Protein 8VD6 (pdb70)

Secondary structure (DSSP, 8-state):
--TTHHHHHHHHTT--HHHHHHHTT--HHHHHTS--SHHHHTTSSS---HHHHHTTS---HHHHTTT--HHHHHHHHHHT--HHHHHHHHS--HHHHHTT--SHHHHHHHTTT--HHHHHHHSSS-SHHHHHT--HHHHHHTSTT---SSSTTTTTSSSTTHHHHSS-STTTT-

Radius of gyration: 21.17 Å; Cα contacts (8 Å, |Δi|>4): 187; chains: 1; bounding box: 36×45×57 Å

Nearest PDB structures (foldseek):
  8vd6-assembly1_A  TM=1.006E+00  e=2.001E-24  synthetic construct

B-factor: mean 62.38, std 15.16, range [33.42, 118.62]

Solvent-accessible surface area: 10613 Å² total; per-residue (Å²): 224,107,86,127,159,92,0,82,101,20,6,95,122,56,66,19,6,106,56,0,2,132,99,60,64,72,57,85,101,71,1,63,132,27,18,19,166,132,3,5,70,25,15,14,90,129,56,78,44,7,99,70,2,18,140,34,1,58,15,55,70,69,80,3,105,114,41,16,26,117,114,7,0,29,28,6,7,98,114,54,55,39,21,98,76,0,3,118,27,4,56,37,56,38,75,78,10,45,132,41,72,27,127,149,1,10,39,26,10,20,92,118,58,53,39,9,118,72,1,11,117,42,12,14,122,26,112,56,76,12,78,116,82,11,13,128,130,4,10,95,61,47,31,153,111,43,128,53,76,78,87,23,0,77,60,1,16,86,35,52,80,19,13,99,127,41,16,36,99,151,57,54,179,142

Structure (mmCIF, N/CA/C/O backbone):
data_8VD6
#
_entry.id   8VD6
#
_cell.length_a   21.627
_cell.length_b   45.055
_cell.length_c   72.111
_cell.angle_alpha   90.000
_cell.angle_beta   91.550
_cell.angle_gamma   90.000
#
_symmetry.space_group_name_H-M   'P 1 21 1'
#
loop_
_atom_site.group_PDB
_atom_site.id
_atom_site.type_symbol
_atom_site.label_atom_id
_atom_site.label_alt_id
_atom_site.label_comp_id
_atom_site.label_asym_id
_atom_site.label_entity_id
_atom_site.label_seq_id
_atom_site.pdbx_PDB_ins_code
_atom_site.Cartn_x
_atom_site.Cartn_y
_atom_site.Cartn_z
_atom_site.occupancy
_atom_site.B_iso_or_equiv
_atom_site.auth_seq_id
_atom_site.auth_comp_id
_atom_site.auth_asym_id
_atom_site.auth_atom_id
_atom_site.pdbx_PDB_model_num
ATOM 1 N N . GLU A 1 8 ? 3.63675 5.54055 -16.47111 1.000 37.44344 8 GLU A N 1
ATOM 2 C CA . GLU A 1 8 ? 2.85629 4.59465 -15.68215 1.000 52.85511 8 GLU A CA 1
ATOM 3 C C . GLU A 1 8 ? 3.53731 4.29029 -14.35440 1.000 60.97710 8 GLU A C 1
ATOM 4 O O . GLU A 1 8 ? 2.87674 4.11415 -13.32960 1.000 61.27584 8 GLU A O 1
ATOM 10 N N . GLU A 1 9 ? 4.86814 4.23024 -14.38005 1.000 61.52999 9 GLU A N 1
ATOM 11 C CA . GLU A 1 9 ? 5.65777 3.93664 -13.19089 1.000 59.11923 9 GLU A CA 1
ATOM 12 C C . GLU A 1 9 ? 6.83049 4.90132 -13.05957 1.000 54.64942 9 GLU A C 1
ATOM 13 O O . GLU A 1 9 ? 7.87510 4.55018 -12.50331 1.000 48.35343 9 GLU A O 1
ATOM 19 N N . LEU A 1 10 ? 6.66815 6.12550 -13.56829 1.000 59.79138 10 LEU A N 1
ATOM 20 C CA . LEU A 1 10 ? 7.72554 7.12347 -13.45245 1.000 49.73078 10 LEU A CA 1
ATOM 21 C C . LEU A 1 10 ? 8.00248 7.47053 -11.99526 1.000 51.93588 10 LEU A C 1
ATOM 22 O O . LEU A 1 10 ? 9.12648 7.85144 -11.65031 1.000 49.93362 10 LEU A O 1
ATOM 27 N N . ARG A 1 11 ? 6.99733 7.33359 -11.12591 1.000 58.39260 11 ARG A N 1
ATOM 28 C CA . ARG A 1 11 ? 7.19909 7.56411 -9.69971 1.000 49.60433 11 ARG A CA 1
ATOM 29 C C . ARG A 1 11 ? 8.16294 6.56041 -9.08414 1.000 40.21876 11 ARG A C 1
ATOM 30 O O . ARG A 1 11 ? 8.72363 6.83135 -8.01687 1.000 39.40491 11 ARG A O 1
ATOM 38 N N . ARG A 1 12 ? 8.36398 5.40830 -9.72645 1.000 46.91351 12 ARG A N 1
ATOM 39 C CA . ARG A 1 12 ? 9.38016 4.47156 -9.26219 1.000 53.21948 12 ARG A CA 1
ATOM 40 C C . ARG A 1 12 ? 10.78178 4.95332 -9.61456 1.000 55.05462 12 ARG A C 1
ATOM 41 O O . ARG A 1 12 ? 11.72285 4.75702 -8.83795 1.000 57.67765 12 ARG A O 1
ATOM 49 N N . GLU A 1 13 ? 10.94267 5.58172 -10.77904 1.000 52.19775 13 GLU A N 1
ATOM 50 C CA . GLU A 1 13 ? 12.24468 6.09444 -11.19829 1.000 45.75746 13 GLU A CA 1
ATOM 51 C C . GLU A 1 13 ? 12.53828 7.42829 -10.52237 1.000 42.82012 13 GLU A C 1
ATOM 52 O O . GLU A 1 13 ? 13.38056 8.20409 -10.98899 1.000 46.03898 13 GLU A O 1
ATOM 58 N N . VAL A 1 14 ? 11.83350 7.70620 -9.43187 1.000 43.58853 14 VAL A N 1
ATOM 59 C CA . VAL A 1 14 ? 12.04778 8.92453 -8.67301 1.000 46.45330 14 VAL A CA 1
ATOM 60 C C . VAL A 1 14 ? 12.33953 8.54401 -7.22946 1.000 38.17913 14 VAL A C 1
ATOM 61 O O . VAL A 1 14 ? 13.16205 9.18379 -6.56592 1.000 47.89693 14 VAL A O 1
ATOM 65 N N . ARG A 1 15 ? 11.68839 7.48894 -6.73276 1.000 41.56891 15 ARG A N 1
ATOM 66 C CA . ARG A 1 15 ? 11.94914 7.06274 -5.36238 1.000 40.81003 15 ARG A CA 1
ATOM 67 C C . ARG A 1 15 ? 13.33495 6.44942 -5.20663 1.000 48.97459 15 ARG A C 1
ATOM 68 O O . ARG A 1 15 ? 13.80668 6.28660 -4.07535 1.000 52.47905 15 ARG A O 1
ATOM 76 N N . GLU A 1 16 ? 13.99692 6.10817 -6.31251 1.000 44.47220 16 GLU A N 1
ATOM 77 C CA . GLU A 1 16 ? 15.34621 5.56680 -6.23092 1.000 37.78312 16 GLU A CA 1
ATOM 78 C C . GLU A 1 16 ? 16.39315 6.66935 -6.13812 1.000 36.84820 16 GLU A C 1
ATOM 79 O O . GLU A 1 16 ? 17.44618 6.46687 -5.52439 1.000 40.57620 16 GLU A O 1
ATOM 85 N N . LEU A 1 17 ? 16.12477 7.83449 -6.73159 1.000 43.67496 17 LEU A N 1
ATOM 86 C CA . LEU A 1 17 ? 16.98893 8.99602 -6.55558 1.000 37.93758 17 LEU A CA 1
ATOM 87 C C . LEU A 1 17 ? 16.81900 9.64573 -5.18952 1.000 41.30074 17 LEU A C 1
ATOM 88 O O . LEU A 1 17 ? 17.75147 10.29617 -4.70579 1.000 46.16248 17 LEU A O 1
ATOM 93 N N . ILE A 1 18 ? 15.65412 9.48517 -4.56071 1.000 44.59706 18 ILE A N 1
ATOM 94 C CA . ILE A 1 18 ? 15.46200 9.99828 -3.20849 1.000 49.11005 18 ILE A CA 1
ATOM 95 C C . ILE A 1 18 ? 16.29114 9.19427 -2.21538 1.000 56.53675 18 ILE A C 1
ATOM 96 O O . ILE A 1 18 ? 17.02212 9.75713 -1.39059 1.000 47.38115 18 ILE A O 1
ATOM 101 N N . GLU A 1 19 ? 16.19628 7.86310 -2.28502 1.000 53.55789 19 GLU A N 1
ATOM 102 C CA . GLU A 1 19 ? 16.97857 7.01404 -1.39594 1.000 47.66428 19 GLU A CA 1
ATOM 103 C C . GLU A 1 19 ? 18.47137 7.12869 -1.66540 1.000 42.82236 19 GLU A C 1
ATOM 104 O O . GLU A 1 19 ? 19.27652 6.72400 -0.82092 1.000 45.63988 19 GLU A O 1
ATOM 110 N N . GLU A 1 20 ? 18.85370 7.66231 -2.82463 1.000 47.91150 20 GLU A N 1
ATOM 111 C CA . GLU A 1 20 ? 20.25416 7.91610 -3.12721 1.000 53.69613 20 GLU A CA 1
ATOM 112 C C . GLU A 1 20 ? 20.78514 9.15288 -2.41513 1.000 55.53690 20 GLU A C 1
ATOM 113 O O . GLU A 1 20 ? 22.00480 9.30931 -2.29615 1.000 56.68356 20 GLU A O 1
ATOM 119 N N . GLY A 1 21 ? 19.90115 10.02628 -1.93722 1.000 52.57534 21 GLY A N 1
ATOM 120 C CA . GLY A 1 21 ? 20.28754 11.24676 -1.25970 1.000 46.08345 21 GLY A CA 1
ATOM 121 C C . GLY A 1 21 ? 19.97378 12.51158 -2.02419 1.000 39.85732 21 GLY A C 1
ATOM 122 O O . GLY A 1 21 ? 20.09160 13.60362 -1.45432 1.000 37.72181 21 GLY A O 1
ATOM 123 N N . LYS A 1 22 ? 19.57068 12.40537 -3.28695 1.000 49.61011 22 LYS A N 1
ATOM 124 C CA . LYS A 1 22 ? 19.31071 13.58804 -4.09130 1.000 46.81486 22 LYS A CA 1
ATOM 125 C C . LYS A 1 22 ? 18.03821 14.29412 -3.63143 1.000 46.62055 22 LYS A C 1
ATOM 126 O O . LYS A 1 22 ? 17.19355 13.73163 -2.92869 1.000 51.24334 22 LYS A O 1
ATOM 132 N N . THR A 1 23 ? 17.91545 15.55061 -4.04202 1.000 43.51727 23 THR A N 1
ATOM 133 C CA . THR A 1 23 ? 16.77091 16.39024 -3.73350 1.000 40.46913 23 THR A CA 1
ATOM 134 C C . THR A 1 23 ? 15.91252 16.57171 -4.97724 1.000 43.91684 23 THR A C 1
ATOM 135 O O . THR A 1 23 ? 16.36896 16.36812 -6.10522 1.000 54.26495 23 THR A O 1
ATOM 139 N N . ALA A 1 24 ? 14.65275 16.96165 -4.75334 1.000 48.76922 24 ALA A N 1
ATOM 140 C CA . ALA A 1 24 ? 13.71438 17.13136 -5.86032 1.000 54.74173 24 ALA A CA 1
ATOM 141 C C . ALA A 1 24 ? 14.24035 18.10988 -6.90057 1.000 54.55210 24 ALA A C 1
ATOM 142 O O . ALA A 1 24 ? 13.91988 17.98600 -8.08876 1.000 47.80829 24 ALA A O 1
ATOM 144 N N . GLU A 1 25 ? 15.04227 19.08747 -6.47370 1.000 58.47079 25 GLU A N 1
ATOM 145 C CA . GLU A 1 25 ? 15.69976 19.97664 -7.42387 1.000 59.23857 25 GLU A CA 1
ATOM 146 C C . GLU A 1 25 ? 16.66106 19.20514 -8.32054 1.000 53.66501 25 GLU A C 1
ATOM 147 O O . GLU A 1 25 ? 16.69837 19.42351 -9.53695 1.000 54.50261 25 GLU A O 1
ATOM 153 N N . GLU A 1 26 ? 17.43782 18.28757 -7.73827 1.000 50.31271 26 GLU A N 1
ATOM 154 C CA . GLU A 1 26 ? 18.39003 17.50141 -8.51367 1.000 48.20439 26 GLU A CA 1
ATOM 155 C C . GLU A 1 26 ? 17.71049 16.38393 -9.29528 1.000 54.25528 26 GLU A C 1
ATOM 156 O O . GLU A 1 26 ? 18.23191 15.95446 -10.33008 1.000 54.73355 26 GLU A O 1
ATOM 162 N N . ILE A 1 27 ? 16.55875 15.90066 -8.82259 1.000 56.01403 27 ILE A N 1
ATOM 163 C CA . ILE A 1 27 ? 15.82462 14.88270 -9.56715 1.000 41.56480 27 ILE A CA 1
ATOM 164 C C . ILE A 1 27 ? 15.25568 15.46819 -10.85278 1.000 44.81634 27 ILE A C 1
ATOM 165 O O . ILE A 1 27 ? 15.14807 14.77053 -11.86907 1.000 40.05772 27 ILE A O 1
ATOM 170 N N . ALA A 1 28 ? 14.89810 16.75424 -10.83964 1.000 53.16931 28 ALA A N 1
ATOM 171 C CA . ALA A 1 28 ? 14.39265 17.39534 -12.04882 1.000 49.21137 28 ALA A CA 1
ATOM 172 C C . ALA A 1 28 ? 15.49337 17.56400 -13.08846 1.000 45.60754 28 ALA A C 1
ATOM 173 O O . ALA A 1 28 ? 15.26114 17.35669 -14.28513 1.000 48.38272 28 ALA A O 1
ATOM 175 N N . GLU A 1 29 ? 16.69732 17.94107 -12.65311 1.000 46.63176 29 GLU A N 1
ATOM 176 C CA . GLU A 1 29 ? 17.79861 18.12581 -13.59265 1.000 51.36135 29 GLU A CA 1
ATOM 177 C C . GLU A 1 29 ? 18.25568 16.79246 -14.16938 1.000 54.16525 29 GLU A C 1
ATOM 178 O O . GLU A 1 29 ? 18.38806 16.64476 -15.38984 1.000 53.01086 29 GLU A O 1
ATOM 184 N N . ILE A 1 30 ? 18.50617 15.81065 -13.29945 1.000 55.61579 30 ILE A N 1
ATOM 185 C CA . ILE A 1 30 ? 19.01097 14.51497 -13.74685 1.000 59.62968 30 ILE A CA 1
ATOM 186 C C . ILE A 1 30 ?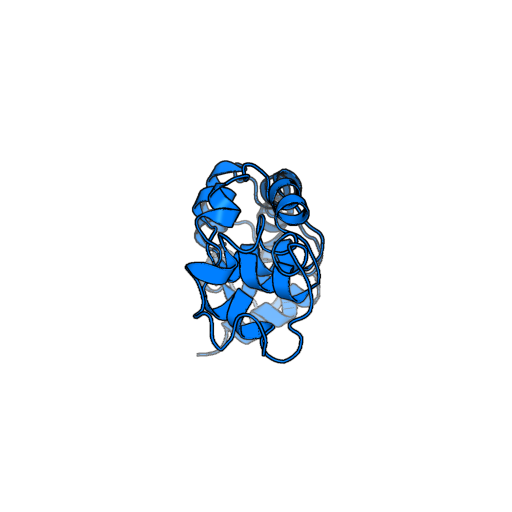 18.04594 13.87616 -14.73713 1.000 54.74576 30 ILE A C 1
ATOM 187 O O . ILE A 1 30 ? 18.45637 13.36139 -15.78436 1.000 55.73427 30 ILE A O 1
ATOM 192 N N . LEU A 1 31 ? 16.75235 13.90912 -14.43309 1.000 48.42922 31 LEU A N 1
ATOM 193 C CA . LEU A 1 31 ? 15.75047 13.38001 -15.34683 1.000 49.88916 31 LEU A CA 1
ATOM 194 C C . LEU A 1 31 ? 15.33611 14.38732 -16.41193 1.000 54.17747 31 LEU A C 1
ATOM 195 O O . LEU A 1 31 ? 14.42802 14.09552 -17.19800 1.000 59.74285 31 LEU A O 1
ATOM 200 N N . GLY A 1 32 ? 15.97346 15.55704 -16.45523 1.000 52.11113 32 GLY A N 1
ATOM 201 C CA . GLY A 1 32 ? 15.68435 16.55491 -17.46567 1.000 51.76083 32 GLY A CA 1
ATOM 202 C C . GLY A 1 32 ? 14.32264 17.20126 -17.37369 1.000 44.44459 32 GLY A C 1
ATOM 203 O O . GLY A 1 32 ? 13.96158 17.97333 -18.26578 1.000 56.39966 32 GLY A O 1
ATOM 204 N N . LEU A 1 33 ? 13.55872 16.92276 -16.32288 1.000 41.37991 33 LEU A N 1
ATOM 205 C CA . LEU A 1 33 ? 12.20418 17.43487 -16.19298 1.000 44.35819 33 LEU A CA 1
ATOM 206 C C . LEU A 1 33 ? 12.21549 18.73401 -15.38595 1.000 46.15142 33 LEU A C 1
ATOM 207 O O . LEU A 1 33 ? 13.27201 19.29378 -15.08202 1.000 53.26410 33 LEU A O 1
ATOM 212 N N . SER A 1 34 ? 11.03300 19.22621 -15.02827 1.000 45.83490 34 SER A N 1
ATOM 213 C CA . SER A 1 34 ? 10.88686 20.45185 -14.25699 1.000 56.91185 34 SER A CA 1
ATOM 214 C C . SER A 1 34 ? 10.65148 20.13432 -12.78391 1.000 60.28967 34 SER A C 1
ATOM 215 O O . SER A 1 34 ? 10.28189 19.01705 -12.41517 1.000 51.74046 34 SER A O 1
ATOM 218 N N . VAL A 1 35 ? 10.86892 21.14613 -11.93833 1.000 70.99722 35 VAL A N 1
ATOM 219 C CA . VAL A 1 35 ? 10.76571 20.93970 -10.49615 1.000 60.45011 35 VAL A CA 1
ATOM 220 C C . VAL A 1 35 ? 9.31355 20.77342 -10.06825 1.000 62.90911 35 VAL A C 1
ATOM 221 O O . VAL A 1 35 ? 9.02092 20.02261 -9.12979 1.000 60.97918 35 VAL A O 1
ATOM 225 N N . ASP A 1 36 ? 8.38243 21.45778 -10.73847 1.000 63.16841 36 ASP A N 1
ATOM 226 C CA . ASP A 1 36 ? 6.97217 21.30438 -10.39964 1.000 63.32090 36 ASP A CA 1
ATOM 227 C C . ASP A 1 36 ? 6.46542 19.91038 -10.73670 1.000 58.94514 36 ASP A C 1
ATOM 228 O O . ASP A 1 36 ? 5.62098 19.36750 -10.01539 1.000 59.95314 36 ASP A O 1
ATOM 233 N N . GLU A 1 37 ? 6.96782 19.31737 -11.82085 1.000 57.03994 37 GLU A N 1
ATOM 234 C CA . GLU A 1 37 ? 6.56319 17.96294 -12.17413 1.000 57.48687 37 GLU A CA 1
ATOM 235 C C . GLU A 1 37 ? 7.06539 16.94921 -11.15517 1.000 59.09424 37 GLU A C 1
ATOM 236 O O . GLU A 1 37 ? 6.39533 15.94178 -10.90484 1.000 58.64288 37 GLU A O 1
ATOM 242 N N . ILE A 1 38 ? 8.23046 17.19878 -10.55286 1.000 62.55175 38 ILE A N 1
ATOM 243 C CA . ILE A 1 38 ? 8.70154 16.33609 -9.47322 1.000 59.73258 38 ILE A CA 1
ATOM 244 C C . ILE A 1 38 ? 7.75715 16.42428 -8.28098 1.000 55.04358 38 ILE A C 1
ATOM 245 O O . ILE A 1 38 ? 7.48206 15.42124 -7.61144 1.000 52.53471 38 ILE A O 1
ATOM 250 N N . LYS A 1 39 ? 7.23497 17.62289 -8.00440 1.000 47.71936 39 LYS A N 1
ATOM 251 C CA . LYS A 1 39 ? 6.23489 17.77392 -6.95393 1.000 50.61797 39 LYS A CA 1
ATOM 252 C C . LYS A 1 39 ? 4.94232 17.04514 -7.29024 1.000 61.20036 39 LYS A C 1
ATOM 253 O O . LYS A 1 39 ? 4.18493 16.69219 -6.37916 1.000 66.85085 39 LYS A O 1
ATOM 259 N N . GLU A 1 40 ? 4.67695 16.81288 -8.57477 1.000 62.32794 40 GLU A N 1
ATOM 260 C CA . GLU A 1 40 ? 3.48706 16.10148 -9.01826 1.000 55.28206 40 GLU A CA 1
ATOM 261 C C . GLU A 1 40 ? 3.65938 14.58894 -9.00762 1.000 53.13040 40 GLU A C 1
ATOM 262 O O . GLU A 1 40 ? 2.68731 13.86905 -9.26155 1.000 52.75056 40 GLU A O 1
ATOM 268 N N . LEU A 1 41 ? 4.86641 14.09418 -8.73525 1.000 53.47204 41 LEU A N 1
ATOM 269 C CA . LEU A 1 41 ? 5.12065 12.66628 -8.60979 1.000 55.51120 41 LEU A CA 1
ATOM 270 C C . LEU A 1 41 ? 5.47439 12.25109 -7.18852 1.000 50.28820 41 LEU A C 1
ATOM 271 O O . LEU A 1 41 ? 5.76770 11.07354 -6.95651 1.000 47.17232 41 LEU A O 1
ATOM 276 N N . ILE A 1 42 ? 5.45592 13.17811 -6.23600 1.000 48.63828 42 ILE A N 1
ATOM 277 C CA . ILE A 1 42 ? 5.73832 12.87058 -4.83879 1.000 40.43836 42 ILE A CA 1
ATOM 278 C C . ILE A 1 42 ? 4.43324 12.43610 -4.18438 1.000 48.26538 42 ILE A C 1
ATOM 279 O O . ILE A 1 42 ? 3.50605 13.23598 -4.03336 1.000 59.00850 42 ILE A O 1
ATOM 284 N N . GLY A 1 43 ? 4.35960 11.16284 -3.79525 1.000 47.09364 43 GLY A N 1
ATOM 285 C CA . GLY A 1 43 ? 3.19431 10.61057 -3.16052 1.000 62.75923 43 GLY A CA 1
ATOM 286 C C . GLY A 1 43 ? 3.43254 10.23893 -1.71150 1.000 58.84576 43 GLY A C 1
ATOM 287 O O . GLY A 1 43 ? 4.40863 10.66308 -1.07834 1.000 49.53895 43 GLY A O 1
ATOM 288 N N . ARG A 1 44 ? 2.51105 9.43770 -1.17066 1.000 64.34721 44 ARG A N 1
ATOM 289 C CA . ARG A 1 44 ? 2.66513 8.95115 0.19597 1.000 53.31951 44 ARG A CA 1
ATOM 290 C C . ARG A 1 44 ? 3.88728 8.05457 0.32562 1.000 56.63933 44 ARG A C 1
ATOM 291 O O . ARG A 1 44 ? 4.65727 8.17615 1.28532 1.000 62.28961 44 ARG A O 1
ATOM 299 N N . ARG A 1 45 ? 4.08616 7.15357 -0.63897 1.000 56.67092 45 ARG A N 1
ATOM 300 C CA . ARG A 1 45 ? 5.15514 6.16707 -0.52971 1.000 63.08144 45 ARG A CA 1
ATOM 301 C C . ARG A 1 45 ? 6.53310 6.81619 -0.56356 1.000 50.85185 45 ARG A C 1
ATOM 302 O O . ARG A 1 45 ? 7.47129 6.29953 0.05098 1.000 42.42025 45 ARG A O 1
ATOM 310 N N . GLU A 1 46 ? 6.67914 7.94081 -1.26437 1.000 48.92671 46 GLU A N 1
ATOM 311 C CA . GLU A 1 46 ? 7.97038 8.61258 -1.33342 1.000 41.05362 46 GLU A CA 1
ATOM 312 C C . GLU A 1 46 ? 8.30105 9.40393 -0.07539 1.000 41.07725 46 GLU A C 1
ATOM 313 O O . GLU A 1 46 ? 9.41810 9.92036 0.03205 1.000 44.29584 46 GLU A O 1
ATOM 319 N N . VAL A 1 47 ? 7.37225 9.51393 0.86896 1.000 42.13261 47 VAL A N 1
ATOM 320 C CA . VAL A 1 47 ? 7.60673 10.23779 2.11078 1.000 38.74830 47 VAL A CA 1
ATOM 321 C C . VAL A 1 47 ? 8.01509 9.29960 3.23884 1.000 36.39893 47 VAL A C 1
ATOM 322 O O . VAL A 1 47 ? 8.87286 9.64354 4.05248 1.000 37.75078 47 VAL A O 1
ATOM 326 N N . ARG A 1 48 ? 7.42023 8.10532 3.28932 1.000 40.05443 48 ARG A N 1
ATOM 327 C CA . ARG A 1 48 ? 7.74896 7.15790 4.34959 1.000 52.17630 48 ARG A CA 1
ATOM 328 C C . ARG A 1 48 ? 9.23774 6.83409 4.36096 1.000 58.37887 48 ARG A C 1
ATOM 329 O O . ARG A 1 48 ? 9.86008 6.78050 5.42804 1.000 58.20341 48 ARG A O 1
ATOM 337 N N . GLU A 1 49 ? 9.82881 6.62882 3.18065 1.000 57.41095 49 GLU A N 1
ATOM 338 C CA . GLU A 1 49 ? 11.24901 6.30681 3.09708 1.000 56.00650 49 GLU A CA 1
ATOM 339 C C . GLU A 1 49 ? 12.13059 7.41242 3.66176 1.000 54.36979 49 GLU A C 1
ATOM 340 O O . GLU A 1 49 ? 13.26760 7.13857 4.06099 1.000 65.89554 49 GLU A O 1
ATOM 346 N N . LEU A 1 50 ? 11.63879 8.64719 3.70846 1.000 43.34293 50 LEU A N 1
ATOM 347 C CA . LEU A 1 50 ? 12.37804 9.74533 4.31276 1.000 42.99867 50 LEU A CA 1
ATOM 348 C C . LEU A 1 50 ? 11.99416 9.98097 5.76738 1.000 52.97168 50 LEU A C 1
ATOM 349 O O . LEU A 1 50 ? 12.59042 10.84317 6.42123 1.000 61.93835 50 LEU A O 1
ATOM 354 N N . ILE A 1 51 ? 11.01318 9.24743 6.28236 1.000 48.12535 51 ILE A N 1
ATOM 355 C CA . ILE A 1 51 ? 10.80573 9.12893 7.71668 1.000 48.59759 51 ILE A CA 1
ATOM 356 C C . ILE A 1 51 ? 11.38769 7.81360 8.24109 1.000 53.98154 51 ILE A C 1
ATOM 357 O O . ILE A 1 51 ? 11.06829 7.38585 9.34897 1.000 59.69838 51 ILE A O 1
ATOM 362 N N . GLU A 1 52 ? 12.23504 7.15953 7.44544 1.000 52.21383 52 GLU A N 1
ATOM 363 C CA . GLU A 1 52 ? 12.94626 5.96232 7.86424 1.000 54.71083 52 GLU A CA 1
ATOM 364 C C . GLU A 1 52 ? 14.44330 6.18362 8.02918 1.000 51.57017 52 GLU A C 1
ATOM 365 O O . GLU A 1 52 ? 15.11853 5.32226 8.60220 1.000 53.57226 52 GLU A O 1
ATOM 371 N N . GLU A 1 53 ? 14.98029 7.29756 7.52932 1.000 49.83724 53 GLU A N 1
ATOM 372 C CA . GLU A 1 53 ? 16.35566 7.70080 7.78606 1.000 39.73359 53 GLU A CA 1
ATOM 373 C C . GLU A 1 53 ? 16.44813 8.72832 8.90540 1.000 40.82127 53 GLU A C 1
ATOM 374 O O . GLU A 1 53 ? 17.43880 9.46141 8.98833 1.000 44.99430 53 GLU A O 1
ATOM 380 N N . GLY A 1 54 ? 15.43072 8.79666 9.76462 1.000 53.06692 54 GLY A N 1
ATOM 381 C CA . GLY A 1 54 ? 15.40012 9.73240 10.86771 1.000 58.82597 54 GLY A CA 1
ATOM 382 C C . GLY A 1 54 ? 15.11696 11.16792 10.49464 1.000 47.66804 54 GLY A C 1
ATOM 383 O O . GLY A 1 54 ? 14.96101 12.00093 11.39650 1.000 42.06020 54 GLY A O 1
ATOM 384 N N . LYS A 1 55 ? 15.03400 11.48685 9.20401 1.000 43.86230 55 LYS A N 1
ATOM 385 C CA . LYS A 1 55 ? 14.86231 12.86731 8.77160 1.000 45.69307 55 LYS A CA 1
ATOM 386 C C . LYS A 1 55 ? 13.54592 13.44062 9.27723 1.000 55.89405 55 LYS A C 1
ATOM 387 O O . LYS A 1 55 ? 12.48160 12.84010 9.10225 1.000 57.49281 55 LYS A O 1
ATOM 393 N N . THR A 1 56 ? 13.62668 14.60797 9.90960 1.000 53.57894 56 THR A N 1
ATOM 394 C CA . THR A 1 56 ? 12.43539 15.30418 10.36304 1.000 46.68418 56 THR A CA 1
ATOM 395 C C . THR A 1 56 ? 11.63679 15.82051 9.16885 1.000 48.78655 56 THR A C 1
ATOM 396 O O . THR A 1 56 ? 12.13073 15.89646 8.04024 1.000 48.42738 56 THR A O 1
ATOM 400 N N . ALA A 1 57 ? 10.37736 16.17581 9.43191 1.000 48.60599 57 ALA A N 1
ATOM 401 C CA . ALA A 1 57 ? 9.52216 16.68829 8.36624 1.000 47.69820 57 ALA A CA 1
ATOM 402 C C . ALA A 1 57 ? 10.04133 18.01666 7.83327 1.000 45.34768 57 ALA A C 1
ATOM 403 O O . ALA A 1 57 ? 9.95253 18.28692 6.63003 1.000 48.10716 57 ALA A O 1
ATOM 405 N N . GLU A 1 58 ? 10.58646 18.85886 8.71275 1.000 47.89374 58 GLU A N 1
ATOM 406 C CA . GLU A 1 58 ? 11.16394 20.11789 8.25950 1.000 47.39426 58 GLU A CA 1
ATOM 407 C C . GLU A 1 58 ? 12.38722 19.88664 7.38377 1.000 54.50402 58 GLU A C 1
ATOM 408 O O . GLU A 1 58 ? 12.65951 20.68526 6.48005 1.000 64.26656 58 GLU A O 1
ATOM 414 N N . GLU A 1 59 ? 13.13563 18.80971 7.63691 1.000 51.30097 59 GLU A N 1
ATOM 415 C CA . GLU A 1 59 ? 14.20359 18.42483 6.72092 1.000 51.18709 59 GLU A CA 1
ATOM 416 C C . GLU A 1 59 ? 13.64433 18.08219 5.34675 1.000 53.23741 59 GLU A C 1
ATOM 417 O O . GLU A 1 59 ? 14.22357 18.45533 4.32040 1.000 57.71208 59 GLU A O 1
ATOM 423 N N . ILE A 1 60 ? 12.50916 17.38107 5.30779 1.000 48.85911 60 ILE A N 1
ATOM 424 C CA . ILE A 1 60 ? 11.91261 17.00831 4.02967 1.000 50.00110 60 ILE A CA 1
ATOM 425 C C . ILE A 1 60 ? 11.26282 18.21677 3.36807 1.000 51.54483 60 ILE A C 1
ATOM 426 O O . ILE A 1 60 ? 11.12417 18.26203 2.13902 1.000 51.85873 60 ILE A O 1
ATOM 431 N N . ALA A 1 61 ? 10.86211 19.21591 4.15959 1.000 50.37292 61 ALA A N 1
ATOM 432 C CA . ALA A 1 61 ? 10.39565 20.47106 3.58104 1.000 47.51626 61 ALA A CA 1
ATOM 433 C C . ALA A 1 61 ? 11.47651 21.12171 2.73074 1.000 54.83498 61 ALA A C 1
ATOM 434 O O . ALA A 1 61 ? 11.16845 21.81735 1.75588 1.000 60.48433 61 ALA A O 1
ATOM 436 N N . GLU A 1 62 ? 12.74198 20.89969 3.07722 1.000 58.45132 62 GLU A N 1
ATOM 437 C CA . GLU A 1 62 ? 13.87308 21.39765 2.31030 1.000 63.20750 62 GLU A CA 1
ATOM 438 C C . GLU A 1 62 ? 14.52562 20.31818 1.45565 1.000 49.33214 62 GLU A C 1
ATOM 439 O O . GLU A 1 62 ? 15.51907 20.59814 0.77896 1.000 58.33692 62 GLU A O 1
ATOM 445 N N . ILE A 1 63 ? 13.99878 19.09746 1.47454 1.000 46.98224 63 ILE A N 1
ATOM 446 C CA . ILE A 1 63 ? 14.47662 18.03758 0.59028 1.000 46.53764 63 ILE A CA 1
ATOM 447 C C . ILE A 1 63 ? 13.65740 17.98160 -0.69082 1.000 52.09723 63 ILE A C 1
ATOM 448 O O . ILE A 1 63 ? 14.20623 17.91171 -1.79406 1.000 50.42315 63 ILE A O 1
ATOM 453 N N . LEU A 1 64 ? 12.33316 18.01360 -0.55936 1.000 59.62097 64 LEU A N 1
ATOM 454 C CA . LEU A 1 64 ? 11.42233 17.96122 -1.69312 1.000 56.34220 64 LEU A CA 1
ATOM 455 C C . LEU A 1 64 ? 10.86240 19.32772 -2.06525 1.000 52.92838 64 LEU A C 1
ATOM 456 O O . LEU A 1 64 ? 10.08448 19.42455 -3.01970 1.000 46.80098 64 LEU A O 1
ATOM 461 N N . GLY A 1 65 ? 11.23327 20.38007 -1.33666 1.000 52.82847 65 GLY A N 1
ATOM 462 C CA . GLY A 1 65 ? 10.78329 21.72267 -1.63752 1.000 55.32840 65 GLY A CA 1
ATOM 463 C C . GLY A 1 65 ? 9.32881 22.00356 -1.33988 1.000 51.65260 65 GLY A C 1
ATOM 464 O O . GLY A 1 65 ? 8.87248 23.12765 -1.58006 1.000 53.02252 65 GLY A O 1
ATOM 465 N N . LEU A 1 66 ? 8.58556 21.02822 -0.82899 1.000 48.87233 66 LEU A N 1
ATOM 466 C CA . LEU A 1 66 ? 7.18037 21.22872 -0.52372 1.000 54.79046 66 LEU A CA 1
ATOM 467 C C . LEU A 1 66 ? 7.01729 22.00342 0.78087 1.000 53.92254 66 LEU A C 1
ATOM 468 O O . LEU A 1 66 ? 7.89211 22.00562 1.65223 1.000 47.53544 66 LEU A O 1
ATOM 473 N N . SER A 1 67 ? 5.87365 22.67106 0.90178 1.000 51.68263 67 SER A N 1
ATOM 474 C CA . SER A 1 67 ? 5.54523 23.39718 2.11663 1.000 48.00673 67 SER A CA 1
ATOM 475 C C . SER A 1 67 ? 5.38790 22.43725 3.29161 1.000 46.62533 67 SER A C 1
ATOM 476 O O . SER A 1 67 ? 5.19274 21.23076 3.12357 1.000 49.30124 67 SER A O 1
ATOM 479 N N . VAL A 1 68 ? 5.47737 22.99028 4.50363 1.000 43.09636 68 VAL A N 1
ATOM 480 C CA . VAL A 1 68 ? 5.12030 22.20126 5.67428 1.000 48.27489 68 VAL A CA 1
ATOM 481 C C . VAL A 1 68 ? 3.61556 21.98325 5.72919 1.000 51.18069 68 VAL A C 1
ATOM 482 O O . VAL A 1 68 ? 3.15014 21.02338 6.35489 1.000 56.53055 68 VAL A O 1
ATOM 486 N N . ASP A 1 69 ? 2.83946 22.85515 5.07987 1.000 45.26145 69 ASP A N 1
ATOM 487 C CA . ASP A 1 69 ? 1.40785 22.62086 4.94813 1.000 52.64417 69 ASP A CA 1
ATOM 488 C C . ASP A 1 69 ? 1.12466 21.47963 3.98392 1.000 54.81612 69 ASP A C 1
ATOM 489 O O . ASP A 1 69 ? 0.10668 20.79367 4.12032 1.000 60.15976 69 ASP A O 1
ATOM 494 N N . GLU A 1 70 ? 2.01780 21.25042 3.02279 1.000 54.44800 70 GLU A N 1
ATOM 495 C CA . GLU A 1 70 ? 1.81645 20.25365 1.98159 1.000 58.68117 70 GLU A CA 1
ATOM 496 C C . GLU A 1 70 ? 2.46890 18.91350 2.29194 1.000 58.42132 70 GLU A C 1
ATOM 497 O O . GLU A 1 70 ? 2.28659 17.96285 1.52487 1.000 69.03274 70 GLU A O 1
ATOM 503 N N . ILE A 1 71 ? 3.22758 18.81144 3.38184 1.000 48.17438 71 ILE A N 1
ATOM 504 C CA . ILE A 1 71 ? 3.77431 17.52683 3.80438 1.000 48.55457 71 ILE A CA 1
ATOM 505 C C . ILE A 1 71 ? 2.86654 16.94511 4.88143 1.000 60.12654 71 ILE A C 1
ATOM 506 O O . ILE A 1 71 ? 2.69617 15.72341 4.97259 1.000 54.93735 71 ILE A O 1
ATOM 511 N N . LYS A 1 72 ? 2.25882 17.81692 5.69318 1.000 59.01573 72 LYS A N 1
ATOM 512 C CA . LYS A 1 72 ? 1.25081 17.35682 6.64161 1.000 53.70939 72 LYS A CA 1
ATOM 513 C C . LYS A 1 72 ? 0.04918 16.74810 5.93133 1.000 54.89685 72 LYS A C 1
ATOM 514 O O . LYS A 1 72 ? -0.70218 15.98484 6.54768 1.000 54.83792 72 LYS A O 1
ATOM 520 N N . GLU A 1 73 ? -0.14690 17.07239 4.64898 1.000 55.19856 73 GLU A N 1
ATOM 521 C CA . GLU A 1 73 ? -1.20903 16.44446 3.87255 1.000 58.24190 73 GLU A CA 1
ATOM 522 C C . GLU A 1 73 ? -0.94758 14.96003 3.67057 1.000 64.17984 73 GLU A C 1
ATOM 523 O O . GLU A 1 73 ? -1.8912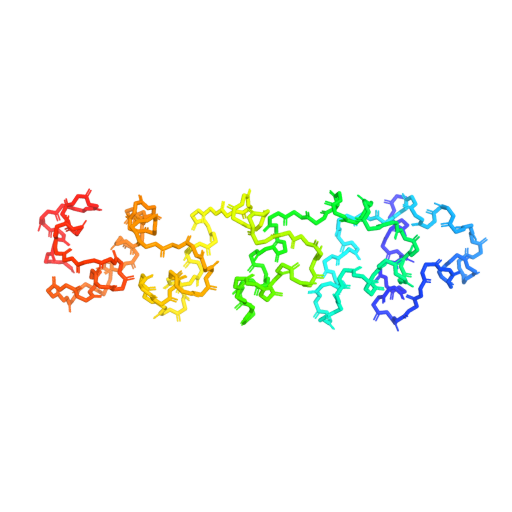5 14.16187 3.64169 1.000 57.25047 73 GLU A O 1
ATOM 529 N N . LEU A 1 74 ? 0.31990 14.57471 3.53509 1.000 58.18378 74 LEU A N 1
ATOM 530 C CA . LEU A 1 74 ? 0.68190 13.21877 3.14633 1.000 53.29564 74 LEU A CA 1
ATOM 531 C C . LEU A 1 74 ? 0.85578 12.29204 4.34252 1.000 58.23870 74 LEU A C 1
ATOM 532 O O . LEU A 1 74 ? 0.47233 11.11910 4.27537 1.000 60.57152 74 LEU A O 1
ATOM 537 N N . ILE A 1 75 ? 1.42615 12.79389 5.43614 1.000 62.82589 75 ILE A N 1
ATOM 538 C CA . ILE A 1 75 ? 1.72559 11.95119 6.58905 1.000 64.72051 75 ILE A CA 1
ATOM 539 C C . ILE A 1 75 ? 0.42683 11.58950 7.30079 1.000 50.53637 75 ILE A C 1
ATOM 540 O O . ILE A 1 75 ? -0.33935 12.46625 7.71669 1.000 42.64531 75 ILE A O 1
ATOM 545 N N . GLY A 1 76 ? 0.17249 10.29027 7.44005 1.000 49.11301 76 GLY A N 1
ATOM 546 C CA . GLY A 1 76 ? -1.04542 9.81893 8.07026 1.000 62.72257 76 GLY A CA 1
ATOM 547 C C . GLY A 1 76 ? -0.79496 8.94442 9.28147 1.000 59.84833 76 GLY A C 1
ATOM 548 O O . GLY A 1 76 ? 0.25662 9.04633 9.91672 1.000 56.44355 76 GLY A O 1
ATOM 549 N N . ARG A 1 77 ? -1.75243 8.07571 9.61529 1.000 56.71200 77 ARG A N 1
ATOM 550 C CA . ARG A 1 77 ? -1.58549 7.20490 10.77326 1.000 54.14887 77 ARG A CA 1
ATOM 551 C C . ARG A 1 77 ? -0.53029 6.13123 10.54574 1.000 57.98576 77 ARG A C 1
ATOM 552 O O . ARG A 1 77 ? -0.05542 5.53410 11.51778 1.000 55.49866 77 ARG A O 1
ATOM 560 N N . ARG A 1 78 ? -0.15935 5.86981 9.28971 1.000 70.38548 78 ARG A N 1
ATOM 561 C CA . ARG A 1 78 ? 0.79267 4.80122 9.00169 1.000 70.86418 78 ARG A CA 1
ATOM 562 C C . ARG A 1 78 ? 2.15645 5.09706 9.61222 1.000 59.76503 78 ARG A C 1
ATOM 563 O O . ARG A 1 78 ? 2.75555 4.23734 10.26830 1.000 53.75165 78 ARG A O 1
ATOM 571 N N . GLU A 1 79 ? 2.66565 6.31326 9.40457 1.000 65.80419 79 GLU A N 1
ATOM 572 C CA . GLU A 1 79 ? 3.95047 6.67718 9.98996 1.000 61.14101 79 GLU A CA 1
ATOM 573 C C . GLU A 1 79 ? 3.86830 6.77127 11.50796 1.000 56.26489 79 GLU A C 1
ATOM 574 O O . GLU A 1 79 ? 4.88495 6.61010 12.19204 1.000 59.04626 79 GLU A O 1
ATOM 580 N N . VAL A 1 80 ? 2.67799 7.03764 12.05079 1.000 55.97823 80 VAL A N 1
ATOM 581 C CA . VAL A 1 80 ? 2.51963 7.07749 13.50174 1.000 60.21195 80 VAL A CA 1
ATOM 582 C C . VAL A 1 80 ? 2.82882 5.71381 14.10414 1.000 58.84228 80 VAL A C 1
ATOM 583 O O . VAL A 1 80 ? 3.48340 5.61362 15.14834 1.000 64.08377 80 VAL A O 1
ATOM 587 N N . ARG A 1 81 ? 2.37440 4.64208 13.45083 1.000 55.38608 81 ARG A N 1
ATOM 588 C CA . ARG A 1 81 ? 2.68568 3.30064 13.93248 1.000 53.86364 81 ARG A CA 1
ATOM 589 C C . ARG A 1 81 ? 4.17511 3.00029 13.80539 1.000 52.00740 81 ARG A C 1
ATOM 590 O O . ARG A 1 81 ? 4.77780 2.42955 14.72159 1.000 51.69007 81 ARG A O 1
ATOM 598 N N . GLU A 1 82 ? 4.78766 3.39408 12.68547 1.000 55.95585 82 GLU A N 1
ATOM 599 C CA . GLU A 1 82 ? 6.20352 3.11023 12.46414 1.000 52.87678 82 GLU A CA 1
ATOM 600 C C . GLU A 1 82 ? 7.07602 3.79804 13.50829 1.000 52.35293 82 GLU A C 1
ATOM 601 O O . GLU A 1 82 ? 7.96660 3.17601 14.09925 1.000 50.43673 82 GLU A O 1
ATOM 607 N N . LEU A 1 83 ? 6.83786 5.09039 13.74372 1.000 53.02168 83 LEU A N 1
ATOM 608 C CA . LEU A 1 83 ? 7.65040 5.82483 14.70740 1.000 42.86896 83 LEU A CA 1
ATOM 609 C C . LEU A 1 83 ? 7.38946 5.34550 16.12984 1.000 50.32540 83 LEU A C 1
ATOM 610 O O . LEU A 1 83 ? 8.32545 5.22396 16.92787 1.000 68.95537 83 LEU A O 1
ATOM 615 N N . ILE A 1 84 ? 6.12728 5.06457 16.46689 1.000 43.39149 84 ILE A N 1
ATOM 616 C CA . ILE A 1 84 ? 5.82199 4.49780 17.77835 1.000 43.79453 84 ILE A CA 1
ATOM 617 C C . ILE A 1 84 ? 6.53126 3.16216 17.95707 1.000 45.57398 84 ILE A C 1
ATOM 618 O O . ILE A 1 84 ? 6.94485 2.81020 19.07029 1.000 46.54730 84 ILE A O 1
ATOM 623 N N . GLU A 1 85 ? 6.71747 2.41719 16.86443 1.000 44.14231 85 GLU A N 1
ATOM 624 C CA . GLU A 1 85 ? 7.39085 1.12363 16.93536 1.000 52.56449 85 GLU A CA 1
ATOM 625 C C . GLU A 1 85 ? 8.86164 1.27983 17.30352 1.000 55.85628 85 GLU A C 1
ATOM 626 O O . GLU A 1 85 ? 9.33870 0.66140 18.26088 1.000 67.44793 85 GLU A O 1
ATOM 632 N N . GLU A 1 86 ? 9.59721 2.10101 16.54780 1.000 44.64878 86 GLU A N 1
ATOM 633 C CA . GLU A 1 86 ? 11.03779 2.26580 16.72924 1.000 44.08408 86 GLU A CA 1
ATOM 634 C C . GLU A 1 86 ? 11.41289 2.51134 18.18507 1.000 54.51515 86 GLU A C 1
ATOM 635 O O . GLU A 1 86 ? 11.88849 1.60448 18.87481 1.000 50.20354 86 GLU A O 1
ATOM 641 N N . GLY A 1 87 ? 11.20328 3.73401 18.65661 1.000 49.30494 87 GLY A N 1
ATOM 642 C CA . GLY A 1 87 ? 11.52735 4.08824 20.02174 1.000 43.55887 87 GLY A CA 1
ATOM 643 C C . GLY A 1 87 ? 10.98070 5.45478 20.36315 1.000 48.21304 87 GLY A C 1
ATOM 644 O O . GLY A 1 87 ? 11.15761 5.95252 21.47894 1.000 66.40511 87 GLY A O 1
ATOM 645 N N . LYS A 1 88 ? 10.30775 6.06726 19.39496 1.000 40.95080 88 LYS A N 1
ATOM 646 C CA . LYS A 1 88 ? 9.74130 7.39009 19.58592 1.000 53.32264 88 LYS A CA 1
ATOM 647 C C . LYS A 1 88 ? 8.56541 7.33517 20.55800 1.000 61.42266 88 LYS A C 1
ATOM 648 O O . LYS A 1 88 ? 7.93237 6.29432 20.75620 1.000 65.06418 88 LYS A O 1
ATOM 654 N N . THR A 1 89 ? 8.27871 8.48286 21.17275 1.000 57.67878 89 THR A N 1
ATOM 655 C CA . THR A 1 89 ? 7.26768 8.55250 22.22075 1.000 52.67031 89 THR A CA 1
ATOM 656 C C . THR A 1 89 ? 6.20934 9.60567 21.91462 1.000 53.99765 89 THR A C 1
ATOM 657 O O . THR A 1 89 ? 5.80729 9.77727 20.75945 1.000 55.66252 89 THR A O 1
ATOM 661 N N . ALA A 1 90 ? 5.75458 10.31374 22.94917 1.000 56.20897 90 ALA A N 1
ATOM 662 C CA . ALA A 1 90 ? 4.71581 11.32697 22.80654 1.000 57.09043 90 ALA A CA 1
ATOM 663 C C . ALA A 1 90 ? 5.23574 12.55427 22.07063 1.000 57.57955 90 ALA A C 1
ATOM 664 O O . ALA A 1 90 ? 5.07036 12.67231 20.85183 1.000 55.95959 90 ALA A O 1
ATOM 666 N N . GLU A 1 91 ? 5.86104 13.47465 22.80974 1.000 49.35520 91 GLU A N 1
ATOM 667 C CA . GLU A 1 91 ? 6.41473 14.68172 22.20666 1.000 52.68188 91 GLU A CA 1
ATOM 668 C C . GLU A 1 91 ? 7.48964 14.37656 21.17342 1.000 55.74840 91 GLU A C 1
ATOM 669 O O . GLU A 1 91 ? 7.73086 15.20336 20.28773 1.000 57.54337 91 GLU A O 1
ATOM 675 N N . GLU A 1 92 ? 8.13212 13.21007 21.26281 1.000 47.57550 92 GLU A N 1
ATOM 676 C CA . GLU A 1 92 ? 9.18798 12.86338 20.31704 1.000 51.31630 92 GLU A CA 1
ATOM 677 C C . GLU A 1 92 ? 8.67289 12.88414 18.88276 1.000 55.69794 92 GLU A C 1
ATOM 678 O O . GLU A 1 92 ? 9.29608 13.47734 17.99544 1.000 62.98123 92 GLU A O 1
ATOM 684 N N . ILE A 1 93 ? 7.52772 12.24500 18.63882 1.000 48.89173 93 ILE A N 1
ATOM 685 C CA . ILE A 1 93 ? 6.97527 12.19619 17.28882 1.000 41.48277 93 ILE A CA 1
ATOM 686 C C . ILE A 1 93 ? 6.47946 13.56956 16.85968 1.000 43.99814 93 ILE A C 1
ATOM 687 O O . ILE A 1 93 ? 6.66692 13.98008 15.70780 1.000 46.93480 93 ILE A O 1
ATOM 692 N N . ALA A 1 94 ? 5.84263 14.30109 17.77803 1.000 52.81104 94 ALA A N 1
ATOM 693 C CA . ALA A 1 94 ? 5.25420 15.59136 17.43461 1.000 50.29739 94 ALA A CA 1
ATOM 694 C C . ALA A 1 94 ? 6.29670 16.57096 16.91003 1.000 58.00964 94 ALA A C 1
ATOM 695 O O . ALA A 1 94 ? 5.98946 17.39717 16.04303 1.000 57.70273 94 ALA A O 1
ATOM 697 N N . GLU A 1 95 ? 7.52995 16.49846 17.41544 1.000 58.00970 95 GLU A N 1
ATOM 698 C CA . GLU A 1 95 ? 8.57745 17.38510 16.92186 1.000 52.21712 95 GLU A CA 1
ATOM 699 C C . GLU A 1 95 ? 9.09696 16.95150 15.55729 1.000 48.90337 95 GLU A C 1
ATOM 700 O O . GLU A 1 95 ? 9.48852 17.80266 14.75086 1.000 55.76843 95 GLU A O 1
ATOM 706 N N 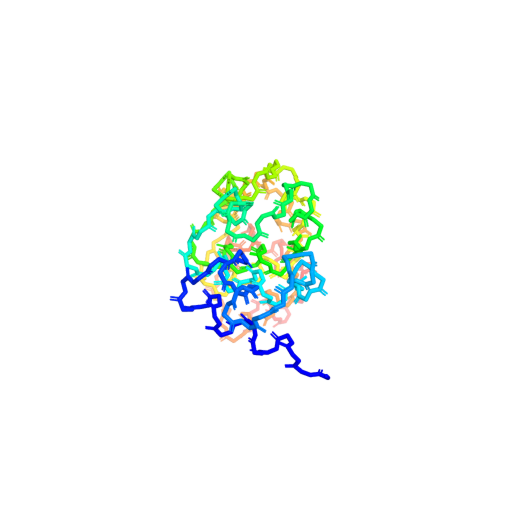. ILE A 1 96 ? 9.11087 15.64437 15.28321 1.000 47.79434 96 ILE A N 1
ATOM 707 C CA . ILE A 1 96 ? 9.60899 15.15807 14.00071 1.000 51.14713 96 ILE A CA 1
ATOM 708 C C . ILE A 1 96 ? 8.70049 15.60450 12.86535 1.000 50.91773 96 ILE A C 1
ATOM 709 O O . ILE A 1 96 ? 9.16550 15.83621 11.74297 1.000 55.97828 96 ILE A O 1
ATOM 714 N N . LEU A 1 97 ? 7.40460 15.75422 13.13473 1.000 46.22282 97 LEU A N 1
ATOM 715 C CA . LEU A 1 97 ? 6.41505 16.03383 12.10402 1.000 51.83316 97 LEU A CA 1
ATOM 716 C C . LEU A 1 97 ? 5.83434 17.43776 12.20183 1.000 64.09716 97 LEU A C 1
ATOM 717 O O . LEU A 1 97 ? 4.94617 17.78429 11.41480 1.000 74.75721 97 LEU A O 1
ATOM 722 N N . GLY A 1 98 ? 6.30066 18.24940 13.14850 1.000 63.38842 98 GLY A N 1
ATOM 723 C CA . GLY A 1 98 ? 5.80818 19.60642 13.28685 1.000 64.20438 98 GLY A CA 1
ATOM 724 C C . GLY A 1 98 ? 4.38904 19.67892 13.80506 1.000 63.71430 98 GLY A C 1
ATOM 725 O O . GLY A 1 98 ? 3.83471 20.76823 13.97947 1.000 80.22561 98 GLY A O 1
ATOM 726 N N . LEU A 1 99 ? 3.79042 18.52125 14.04862 1.000 58.30028 99 LEU A N 1
ATOM 727 C CA . LEU A 1 99 ? 2.44128 18.46919 14.57323 1.000 69.21927 99 LEU A CA 1
ATOM 728 C C . LEU A 1 99 ? 2.45569 18.65709 16.08540 1.000 66.35687 99 LEU A C 1
ATOM 729 O O . LEU A 1 99 ? 3.48430 18.50861 16.74993 1.000 61.80396 99 LEU A O 1
ATOM 734 N N . SER A 1 100 ? 1.29197 18.99511 16.62618 1.000 57.94430 100 SER A N 1
ATOM 735 C CA . SER A 1 100 ? 1.13271 18.99526 18.06702 1.000 56.26568 100 SER A CA 1
ATOM 736 C C . SER A 1 100 ? 0.99897 17.56067 18.56801 1.000 55.95151 100 SER A C 1
ATOM 737 O O . SER A 1 100 ? 0.72577 16.63084 17.80315 1.000 60.78095 100 SER A O 1
ATOM 740 N N . VAL A 1 101 ? 1.20391 17.38210 19.87444 1.000 55.43649 101 VAL A N 1
ATOM 741 C CA . VAL A 1 101 ? 0.98134 16.06591 20.46271 1.000 53.45548 101 VAL A CA 1
ATOM 742 C C . VAL A 1 101 ? -0.47496 15.65879 20.31086 1.000 63.13688 101 VAL A C 1
ATOM 743 O O . VAL A 1 101 ? -0.78025 14.47637 20.11400 1.000 66.02490 101 VAL A O 1
ATOM 747 N N . ASP A 1 102 ? -1.39372 16.62575 20.38384 1.000 58.75362 102 ASP A N 1
ATOM 748 C CA . ASP A 1 102 ? -2.81003 16.31666 20.22570 1.000 54.88051 102 ASP A CA 1
ATOM 749 C C . ASP A 1 102 ? -3.09429 15.73358 18.84925 1.000 49.61641 102 ASP A C 1
ATOM 750 O O . ASP A 1 102 ? -3.87239 14.78240 18.72101 1.000 51.58381 102 ASP A O 1
ATOM 755 N N . GLU A 1 103 ? -2.46556 16.28483 17.80723 1.000 54.35023 103 GLU A N 1
ATOM 756 C CA . GLU A 1 103 ? -2.62557 15.72029 16.47142 1.000 62.00744 103 GLU A CA 1
ATOM 757 C C . GLU A 1 103 ? -2.18712 14.26339 16.43070 1.000 59.68444 103 GLU A C 1
ATOM 758 O O . GLU A 1 103 ? -2.75836 13.46450 15.68016 1.000 61.83860 103 GLU A O 1
ATOM 764 N N . ILE A 1 104 ? -1.18695 13.89641 17.23576 1.000 50.38780 104 ILE A N 1
ATOM 765 C CA . ILE A 1 104 ? -0.81125 12.49173 17.34329 1.000 53.89280 104 ILE A CA 1
ATOM 766 C C . ILE A 1 104 ? -1.84243 11.72948 18.16607 1.000 61.22436 104 ILE A C 1
ATOM 767 O O . ILE A 1 104 ? -2.09882 10.54590 17.91102 1.000 62.85373 104 ILE A O 1
ATOM 772 N N . LYS A 1 105 ? -2.45279 12.38462 19.15910 1.000 54.32451 105 LYS A N 1
ATOM 773 C CA . LYS A 1 105 ? -3.57442 11.77065 19.86320 1.000 58.50339 105 LYS A CA 1
ATOM 774 C C . LYS A 1 105 ? -4.76969 11.58274 18.93929 1.000 56.80960 105 LYS A C 1
ATOM 775 O O . LYS A 1 105 ? -5.50942 10.60172 19.07457 1.000 49.64611 105 LYS A O 1
ATOM 781 N N . GLU A 1 106 ? -4.97453 12.50578 18.00029 1.000 54.03385 106 GLU A N 1
ATOM 782 C CA . GLU A 1 106 ? -6.03621 12.36757 17.01381 1.000 56.95921 106 GLU A CA 1
ATOM 783 C C . GLU A 1 106 ? -5.66911 11.41160 15.88812 1.000 55.62616 106 GLU A C 1
ATOM 784 O O . GLU A 1 106 ? -6.46870 11.23533 14.96306 1.000 55.34809 106 GLU A O 1
ATOM 790 N N . LEU A 1 107 ? -4.48622 10.79950 15.94233 1.000 55.11849 107 LEU A N 1
ATOM 791 C CA . LEU A 1 107 ? -4.07584 9.76384 15.00203 1.000 60.97771 107 LEU A CA 1
ATOM 792 C C . LEU A 1 107 ? -3.77255 8.45602 15.72645 1.000 60.78799 107 LEU A C 1
ATOM 793 O O . LEU A 1 107 ? -2.94616 7.66195 15.27228 1.000 66.27173 107 LEU A O 1
ATOM 798 N N . ILE A 1 108 ? -4.43307 8.22433 16.85402 1.000 58.79299 108 ILE A N 1
ATOM 799 C CA . ILE A 1 108 ? -4.18617 7.05285 17.66888 1.000 67.70587 108 ILE A CA 1
ATOM 800 C C . ILE A 1 108 ? -5.32316 6.05587 17.46615 1.000 68.45615 108 ILE A C 1
ATOM 801 O O . ILE A 1 108 ? -6.36866 6.37314 16.90391 1.000 67.34895 108 ILE A O 1
ATOM 806 N N . GLY A 1 109 ? -5.11340 4.82379 17.91665 1.000 58.95750 109 GLY A N 1
ATOM 807 C CA . GLY A 1 109 ? -6.14270 3.80373 17.82561 1.000 55.49625 109 GLY A CA 1
ATOM 808 C C . GLY A 1 109 ? -5.71586 2.55488 18.56390 1.000 50.98412 109 GLY A C 1
ATOM 809 O O . GLY A 1 109 ? -4.63901 2.49597 19.16408 1.000 45.41307 109 GLY A O 1
ATOM 810 N N . ARG A 1 110 ? -6.58927 1.54572 18.51338 1.000 45.45251 110 ARG A N 1
ATOM 811 C CA . ARG A 1 110 ? -6.26874 0.26932 19.14185 1.000 45.73189 110 ARG A CA 1
ATOM 812 C C . ARG A 1 110 ? -5.06960 -0.39026 18.47306 1.000 46.72944 110 ARG A C 1
ATOM 813 O O . ARG A 1 110 ? -4.22642 -0.98605 19.15296 1.000 54.86974 110 ARG A O 1
ATOM 821 N N . ARG A 1 111 ? -4.97220 -0.29207 17.14374 1.000 48.93073 111 ARG A N 1
ATOM 822 C CA . ARG A 1 111 ? -3.85640 -0.91661 16.43928 1.000 52.31166 111 ARG A CA 1
ATOM 823 C C . ARG A 1 111 ? -2.51926 -0.32404 16.86596 1.000 59.85606 111 ARG A C 1
ATOM 824 O O . ARG A 1 111 ? -1.51139 -1.03934 16.91875 1.000 61.38631 111 ARG A O 1
ATOM 832 N N . GLU A 1 112 ? -2.48912 0.97109 17.18554 1.000 63.69668 112 GLU A N 1
ATOM 833 C CA . GLU A 1 112 ? -1.28072 1.58087 17.72705 1.000 61.88500 112 GLU A CA 1
ATOM 834 C C . GLU A 1 112 ? -0.93457 1.06669 19.11808 1.000 64.03992 112 GLU A C 1
ATOM 835 O O . GLU A 1 112 ? 0.19424 1.27809 19.57260 1.000 73.69759 112 GLU A O 1
ATOM 841 N N . VAL A 1 113 ? -1.86578 0.39634 19.79513 1.000 58.95816 113 VAL A N 1
ATOM 842 C CA . VAL A 1 113 ? -1.65607 -0.07878 21.15874 1.000 54.79046 113 VAL A CA 1
ATOM 843 C C . VAL A 1 113 ? -1.22088 -1.54030 21.13757 1.000 59.55376 113 VAL A C 1
ATOM 844 O O . VAL A 1 113 ? -0.42483 -1.97385 21.97887 1.000 59.46730 113 VAL A O 1
ATOM 848 N N . ARG A 1 114 ? -1.73144 -2.30560 20.16759 1.000 60.42183 114 ARG A N 1
ATOM 849 C CA . ARG A 1 114 ? -1.43016 -3.73398 20.10688 1.000 56.54679 114 ARG A CA 1
ATOM 850 C C . ARG A 1 114 ? 0.06713 -3.98504 19.97933 1.000 62.35123 114 ARG A C 1
ATOM 851 O O . ARG A 1 114 ? 0.61746 -4.85618 20.66355 1.000 66.83629 114 ARG A O 1
ATOM 859 N N . GLU A 1 115 ? 0.74162 -3.22670 19.10902 1.000 56.34678 115 GLU A N 1
ATOM 860 C CA . GLU A 1 115 ? 2.17178 -3.42016 18.88564 1.000 52.28933 115 GLU A CA 1
ATOM 861 C C . GLU A 1 115 ? 2.97195 -3.29782 20.17467 1.000 63.22179 115 GLU A C 1
ATOM 862 O O . GLU A 1 115 ? 4.00334 -3.96230 20.33085 1.000 67.88408 115 GLU A O 1
ATOM 868 N N . LEU A 1 116 ? 2.51709 -2.45740 21.10444 1.000 62.10481 116 LEU A N 1
ATOM 869 C CA . LEU A 1 116 ? 3.21190 -2.29720 22.37479 1.000 56.24927 116 LEU A CA 1
ATOM 870 C C . LEU A 1 116 ? 2.91129 -3.44134 23.33305 1.000 59.56836 116 LEU A C 1
ATOM 871 O O . LEU A 1 116 ? 3.77143 -3.81066 24.14006 1.000 60.96032 116 LEU A O 1
ATOM 876 N N . ILE A 1 117 ? 1.70577 -4.00963 23.26172 1.000 59.20519 117 ILE A N 1
ATOM 877 C CA . ILE A 1 117 ? 1.43549 -5.25667 23.96798 1.000 63.65131 117 ILE A CA 1
ATOM 878 C C . ILE A 1 117 ? 2.19575 -6.40146 23.31232 1.000 49.73574 117 ILE A C 1
ATOM 879 O O . ILE A 1 117 ? 2.52849 -7.39786 23.96664 1.000 47.18935 117 ILE A O 1
ATOM 884 N N . GLU A 1 118 ? 2.50437 -6.26969 22.02296 1.000 44.92321 118 GLU A N 1
ATOM 885 C CA . GLU A 1 118 ? 3.31891 -7.23137 21.29746 1.000 48.79806 118 GLU A CA 1
ATOM 886 C C . GLU A 1 118 ? 4.81212 -6.94073 21.41580 1.000 52.94887 118 GLU A C 1
ATOM 887 O O . GLU A 1 118 ? 5.60258 -7.46159 20.62068 1.000 55.79426 118 GLU A O 1
ATOM 893 N N . GLU A 1 119 ? 5.21061 -6.11005 22.38273 1.000 61.88642 119 GLU A N 1
ATOM 894 C CA . GLU A 1 119 ? 6.61528 -5.91272 22.71809 1.000 66.96824 119 GLU A CA 1
ATOM 895 C C . GLU A 1 119 ? 6.84550 -5.99757 24.22470 1.000 58.50724 119 GLU A C 1
ATOM 896 O O . GLU A 1 119 ? 7.94140 -5.67262 24.69727 1.000 56.61693 119 GLU A O 1
ATOM 902 N N . GLY A 1 120 ? 5.84493 -6.43011 24.98728 1.000 55.52226 120 GLY A N 1
ATOM 903 C CA . GLY A 1 120 ? 6.00414 -6.67412 26.40448 1.000 68.35280 120 GLY A CA 1
ATOM 904 C C . GLY A 1 120 ? 5.75557 -5.49061 27.31022 1.000 70.58941 120 GLY A C 1
ATOM 905 O O . GLY A 1 120 ? 6.02091 -5.58940 28.51454 1.000 71.97659 120 GLY A O 1
ATOM 906 N N . LYS A 1 121 ? 5.25621 -4.37994 26.78022 1.000 65.71322 121 LYS A N 1
ATOM 907 C CA . LYS A 1 121 ? 4.99729 -3.21125 27.60260 1.000 62.51137 121 LYS A CA 1
ATOM 908 C C . LYS A 1 121 ? 3.73115 -3.41118 28.43245 1.000 60.38778 121 LYS A C 1
ATOM 909 O O . LYS A 1 121 ? 2.90189 -4.27988 28.15067 1.000 72.02606 121 LYS A O 1
ATOM 915 N N . THR A 1 122 ? 3.58969 -2.59096 29.46812 1.000 50.03117 122 THR A N 1
ATOM 916 C CA . THR A 1 122 ? 2.42312 -2.62686 30.33682 1.000 53.08807 122 THR A CA 1
ATOM 917 C C . THR A 1 122 ? 1.49092 -1.46231 30.02373 1.000 58.62546 122 THR A C 1
ATOM 918 O O . THR A 1 122 ? 1.81864 -0.55570 29.25536 1.000 58.46915 122 THR A O 1
ATOM 922 N N . ALA A 1 123 ? 0.30967 -1.49720 30.64498 1.000 64.73766 123 ALA A N 1
ATOM 923 C CA . ALA A 1 123 ? -0.64814 -0.40826 30.48130 1.000 61.36262 123 ALA A CA 1
ATOM 924 C C . ALA A 1 123 ? -0.06179 0.91085 30.96831 1.000 58.33380 123 ALA A C 1
ATOM 925 O O . ALA A 1 123 ? -0.11513 1.92560 30.26456 1.000 49.67441 123 ALA A O 1
ATOM 927 N N . GLU A 1 124 ? 0.51038 0.91291 32.17498 1.000 74.28376 124 GLU A N 1
ATOM 928 C CA . GLU A 1 124 ? 1.16344 2.11104 32.68762 1.000 72.16970 124 GLU A CA 1
ATOM 929 C C . GLU A 1 124 ? 2.45622 2.41799 31.94422 1.000 72.73833 124 GLU A C 1
ATOM 930 O O . GLU A 1 124 ? 2.88805 3.57579 31.92922 1.000 78.27990 124 GLU A O 1
ATOM 9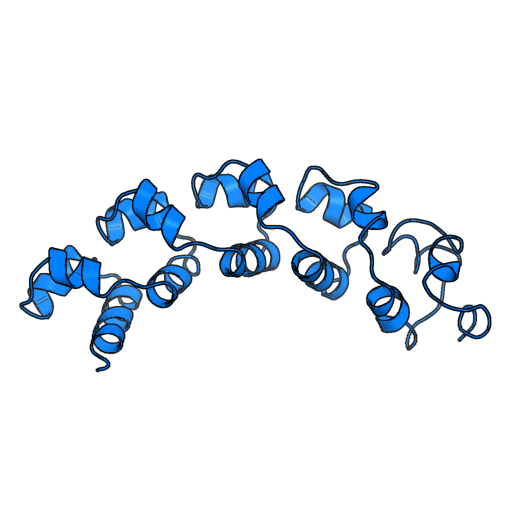36 N N . GLU A 1 125 ? 3.07927 1.41344 31.32361 1.000 60.68959 125 GLU A N 1
ATOM 937 C CA . GLU A 1 125 ? 4.27191 1.67336 30.52521 1.000 57.95047 125 GLU A CA 1
ATOM 938 C C . GLU A 1 125 ? 3.92201 2.42980 29.24990 1.000 58.75065 125 GLU A C 1
ATOM 939 O O . GLU A 1 125 ? 4.58315 3.41396 28.90241 1.000 58.06027 125 GLU A O 1
ATOM 945 N N . ILE A 1 126 ? 2.87690 1.99424 28.54315 1.000 60.05302 126 ILE A N 1
ATOM 946 C CA . ILE A 1 126 ? 2.50652 2.67615 27.30636 1.000 59.25512 126 ILE A CA 1
ATOM 947 C C . ILE A 1 126 ? 1.74050 3.96146 27.59270 1.000 53.65602 126 ILE A C 1
ATOM 948 O O . ILE A 1 126 ? 1.76633 4.89279 26.78066 1.000 47.40755 126 ILE A O 1
ATOM 953 N N . ALA A 1 127 ? 1.05213 4.04184 28.73418 1.000 56.51758 127 ALA A N 1
ATOM 954 C CA . ALA A 1 127 ? 0.33044 5.26426 29.06878 1.000 49.68686 127 ALA A CA 1
ATOM 955 C C . ALA A 1 127 ? 1.27583 6.45521 29.13555 1.000 52.52095 127 ALA A C 1
ATOM 956 O O . ALA A 1 127 ? 0.91120 7.57004 28.74433 1.000 51.27457 127 ALA A O 1
ATOM 958 N N . GLU A 1 128 ? 2.50189 6.23424 29.61152 1.000 56.02389 128 GLU A N 1
ATOM 959 C CA . GLU A 1 128 ? 3.50201 7.29074 29.66462 1.000 63.11654 128 GLU A CA 1
ATOM 960 C C . GLU A 1 128 ? 4.35137 7.36903 28.40467 1.000 62.24518 128 GLU A C 1
ATOM 961 O O . GLU A 1 128 ? 5.00997 8.39174 28.18235 1.000 61.43141 128 GLU A O 1
ATOM 967 N N . ILE A 1 129 ? 4.34518 6.32787 27.57391 1.000 58.73097 129 ILE A N 1
ATOM 968 C CA . ILE A 1 129 ? 5.09826 6.36807 26.32369 1.000 54.20569 129 ILE A CA 1
ATOM 969 C C . ILE A 1 129 ? 4.39448 7.25412 25.30259 1.000 52.72822 129 ILE A C 1
ATOM 970 O O . ILE A 1 129 ? 4.97729 8.21234 24.78160 1.000 46.73178 129 ILE A O 1
ATOM 975 N N . LEU A 1 130 ? 3.12568 6.95602 25.01075 1.000 59.03300 130 LEU A N 1
ATOM 976 C CA . LEU A 1 130 ? 2.37002 7.74890 24.04806 1.000 61.21495 130 LEU A CA 1
ATOM 977 C C . LEU A 1 130 ? 1.88012 9.07012 24.62241 1.000 54.19537 130 LEU A C 1
ATOM 978 O O . LEU A 1 130 ? 1.44816 9.93491 23.85266 1.000 50.42033 130 LEU A O 1
ATOM 983 N N . GLY A 1 131 ? 1.92579 9.24375 25.94171 1.000 56.92143 131 GLY A N 1
ATOM 984 C CA . GLY A 1 131 ? 1.48240 10.47669 26.56288 1.000 63.29431 131 GLY A CA 1
ATOM 985 C C . GLY A 1 131 ? -0.02420 10.63446 26.59248 1.000 62.23091 131 GLY A C 1
ATOM 986 O O . GLY A 1 131 ? -0.71946 10.16671 25.68527 1.000 53.12627 131 GLY A O 1
ATOM 987 N N . LEU A 1 132 ? -0.53525 11.29826 27.62889 1.000 67.34277 132 LEU A N 1
ATOM 988 C CA . LEU A 1 132 ? -1.96783 11.53332 27.80835 1.000 61.79719 132 LEU A CA 1
ATOM 989 C C . LEU A 1 132 ? -2.74832 10.22145 27.68580 1.000 72.61557 132 LEU A C 1
ATOM 990 O O . LEU A 1 132 ? -3.45845 9.96258 26.71408 1.000 78.87081 132 LEU A O 1
ATOM 995 N N . SER A 1 133 ? -2.57048 9.38489 28.70525 1.000 67.67289 133 SER A N 1
ATOM 996 C CA . SER A 1 133 ? -3.21878 8.08322 28.74994 1.000 60.90720 133 SER A CA 1
ATOM 997 C C . SER A 1 133 ? -3.17185 7.56650 30.17782 1.000 57.00695 133 SER A C 1
ATOM 998 O O . SER A 1 133 ? -2.18853 7.78673 30.88736 1.000 65.39942 133 SER A O 1
ATOM 1001 N N . VAL A 1 134 ? -4.23732 6.88201 30.58887 1.000 58.17400 134 VAL A N 1
ATOM 1002 C CA . VAL A 1 134 ? -4.34518 6.37249 31.95078 1.000 65.08867 134 VAL A CA 1
ATOM 1003 C C . VAL A 1 134 ? -5.40804 5.27572 31.98408 1.000 74.77460 134 VAL A C 1
ATOM 1004 O O . VAL A 1 134 ? -5.08793 4.09158 31.83133 1.000 74.71013 134 VAL A O 1
ATOM 1008 N N . ASP A 1 135 ? -6.67570 5.65057 32.17220 1.000 79.81307 135 ASP A N 1
ATOM 1009 C CA . ASP A 1 135 ? -7.77340 4.70828 32.01735 1.000 59.96297 135 ASP A CA 1
ATOM 1010 C C . ASP A 1 135 ? -8.19796 4.58324 30.56581 1.000 57.74011 135 ASP A C 1
ATOM 1011 O O . ASP A 1 135 ? -8.85482 3.60160 30.20350 1.000 60.11407 135 ASP A O 1
ATOM 1016 N N . GLU A 1 136 ? -7.82721 5.56304 29.73779 1.000 61.91625 136 GLU A N 1
ATOM 1017 C CA . GLU A 1 136 ? -8.10778 5.50440 28.30959 1.000 68.10697 136 GLU A CA 1
ATOM 1018 C C . GLU A 1 136 ? -7.47894 4.27587 27.67051 1.000 62.97782 136 GLU A C 1
ATOM 1019 O O . GLU A 1 136 ? -8.06130 3.68506 26.75343 1.000 69.31156 136 GLU A O 1
ATOM 1025 N N . ILE A 1 137 ? -6.29206 3.88148 28.13372 1.000 60.00520 137 ILE A N 1
ATOM 1026 C CA . ILE A 1 137 ? -5.71695 2.61059 27.70789 1.000 57.74263 137 ILE A CA 1
ATOM 1027 C C . ILE A 1 137 ? -6.57999 1.45570 28.19682 1.000 63.19030 137 ILE A C 1
ATOM 1028 O O . ILE A 1 137 ? -6.96505 0.57408 27.42051 1.000 60.95732 137 ILE A O 1
ATOM 1033 N N . LYS A 1 138 ? -6.90005 1.44917 29.49380 1.000 64.30914 138 LYS A N 1
ATOM 1034 C CA . LYS A 1 138 ? -7.78398 0.42471 30.04047 1.000 65.67551 138 LYS A CA 1
ATOM 1035 C C . LYS A 1 138 ? -9.14322 0.44363 29.35175 1.000 73.09369 138 LYS A C 1
ATOM 1036 O O . LYS A 1 138 ? -9.75604 -0.61040 29.14047 1.000 74.49903 138 LYS A O 1
ATOM 1042 N N . GLU A 1 139 ? -9.63145 1.63621 28.99498 1.000 72.57154 139 GLU A N 1
ATOM 1043 C CA . GLU A 1 139 ? -10.88513 1.73170 28.25423 1.000 63.01422 139 GLU A CA 1
ATOM 1044 C C . GLU A 1 139 ? -10.78314 1.06822 26.88869 1.000 61.25810 139 GLU A C 1
ATOM 1045 O O . GLU A 1 139 ? -11.77095 0.51486 26.39536 1.000 64.97945 139 GLU A O 1
ATOM 1051 N N . LEU A 1 140 ? -9.60703 1.10925 26.26419 1.000 56.76018 140 LEU A N 1
ATOM 1052 C CA . LEU A 1 140 ? -9.45445 0.57376 24.91738 1.000 52.03508 140 LEU A CA 1
ATOM 1053 C C . LEU A 1 140 ? -8.44232 -0.56545 24.87386 1.000 47.96065 140 LEU A C 1
ATOM 1054 O O . LEU A 1 140 ? -7.56179 -0.59113 24.00724 1.000 47.43937 140 LEU A O 1
ATOM 1059 N N . ILE A 1 141 ? -8.55260 -1.49978 25.81432 1.000 54.86302 141 ILE A N 1
ATOM 1060 C CA . ILE A 1 141 ? -7.84657 -2.77505 25.75769 1.000 49.97155 141 ILE A CA 1
ATOM 1061 C C . ILE A 1 141 ? -8.84660 -3.82311 25.29348 1.000 49.44778 141 ILE A C 1
ATOM 1062 O O . ILE A 1 141 ? -9.86782 -4.05347 25.95271 1.000 50.37137 141 ILE A O 1
ATOM 1067 N N . GLY A 1 142 ? -8.56313 -4.45173 24.15623 1.000 49.78205 142 GLY A N 1
ATOM 1068 C CA . GLY A 1 142 ? -9.52767 -5.34093 23.55132 1.000 61.45929 142 GLY A CA 1
ATOM 1069 C C . GLY A 1 142 ? -9.50602 -6.74058 24.13458 1.000 64.23131 142 GLY A C 1
ATOM 1070 O O . GLY A 1 142 ? -8.55423 -7.16293 24.79129 1.000 63.52824 142 GLY A O 1
ATO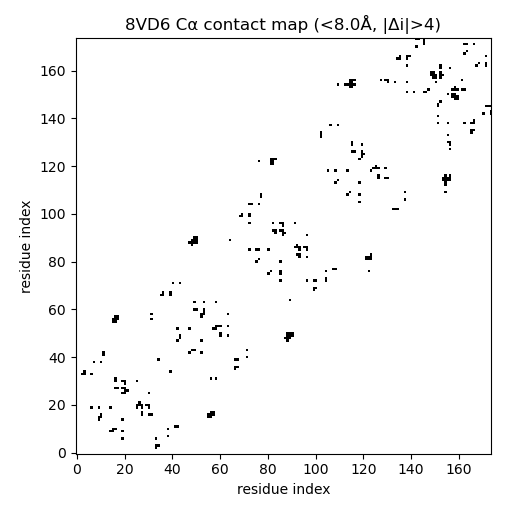M 1071 N N . ARG A 1 143 ? -10.60033 -7.46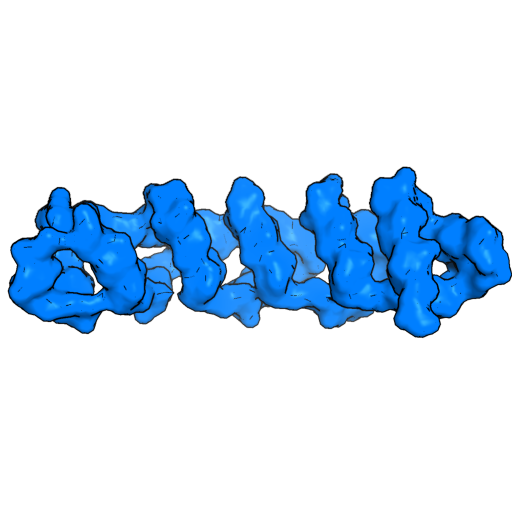358 23.87942 1.000 65.06640 143 ARG A N 1
ATOM 1072 C CA . ARG A 1 143 ? -10.68864 -8.86238 24.28646 1.000 67.67014 143 ARG A CA 1
ATOM 1073 C C . ARG A 1 143 ? -9.55806 -9.68508 23.68443 1.000 66.72871 143 ARG A C 1
ATOM 1074 O O . ARG A 1 143 ? -9.01904 -10.58680 24.33730 1.000 70.99907 143 ARG A O 1
ATOM 1082 N N . ARG A 1 144 ? -9.18246 -9.38351 22.43946 1.000 70.36793 144 ARG A N 1
ATOM 1083 C CA . ARG A 1 144 ? -8.15682 -10.16836 21.76173 1.000 67.36988 144 ARG A CA 1
ATOM 1084 C C . ARG A 1 144 ? -6.83041 -10.11641 22.50896 1.000 63.81826 144 ARG A C 1
ATOM 1085 O O . ARG A 1 144 ? -6.09353 -11.10725 22.54265 1.000 74.84807 144 ARG A O 1
ATOM 1093 N N . GLU A 1 145 ? -6.51186 -8.97361 23.12223 1.000 55.48384 145 GLU A N 1
ATOM 1094 C CA . GLU A 1 145 ? -5.26207 -8.86456 23.86979 1.000 69.01952 145 GLU A CA 1
ATOM 1095 C C . GLU A 1 145 ? -5.25837 -9.78765 25.08215 1.000 64.62022 145 GLU A C 1
ATOM 1096 O O . GLU A 1 145 ? -4.22932 -10.39201 25.40643 1.000 57.62111 145 GLU A O 1
ATOM 1102 N N . VAL A 1 146 ? -6.39595 -9.90622 25.76617 1.000 63.17891 146 VAL A N 1
ATOM 1103 C CA . VAL A 1 146 ? -6.50616 -10.88929 26.83620 1.000 57.06431 146 VAL A CA 1
ATOM 1104 C C . VAL A 1 146 ? -6.63129 -12.29437 26.25823 1.000 65.63409 146 VAL A C 1
ATOM 1105 O O . VAL A 1 146 ? -6.17471 -13.26592 26.87130 1.000 72.68701 146 VAL A O 1
ATOM 1109 N N . ARG A 1 147 ? -7.24265 -12.42761 25.07934 1.000 70.02093 147 ARG A N 1
ATOM 1110 C CA . ARG A 1 147 ? -7.31353 -13.72097 24.41146 1.000 67.92851 147 ARG A CA 1
ATOM 1111 C C . ARG A 1 147 ? -5.98320 -14.09028 23.76553 1.000 71.92690 147 ARG A C 1
ATOM 1112 O O . ARG A 1 147 ? -5.69788 -15.27874 23.57771 1.000 84.61358 147 ARG A O 1
ATOM 1120 N N . GLU A 1 148 ? -5.16447 -13.09039 23.41987 1.000 73.25158 148 GLU A N 1
ATOM 1121 C CA . GLU A 1 148 ? -3.83364 -13.35925 22.88197 1.000 76.72715 148 GLU A CA 1
ATOM 1122 C C . GLU A 1 148 ? -2.97740 -14.12516 23.87872 1.000 80.26312 148 GLU A C 1
ATOM 1123 O O . GLU A 1 148 ? -2.07554 -14.87349 23.48267 1.000 88.60773 148 GLU A O 1
ATOM 1129 N N . LEU A 1 149 ? -3.25120 -13.96001 25.17138 1.000 79.49450 149 LEU A N 1
ATOM 1130 C CA . LEU A 1 149 ? -2.50586 -14.62406 26.22809 1.000 83.97013 149 LEU A CA 1
ATOM 1131 C C . LEU A 1 149 ? -3.24528 -15.83439 26.78945 1.000 86.95483 149 LEU A C 1
ATOM 1132 O O . LEU A 1 149 ? -2.99879 -16.22395 27.93541 1.000 105.78846 149 LEU A O 1
ATOM 1137 N N . ILE A 1 150 ? -4.15130 -16.43530 26.01146 1.000 70.16986 150 ILE A N 1
ATOM 1138 C CA . ILE A 1 150 ? -4.82072 -17.64446 26.47753 1.000 82.40849 150 ILE A CA 1
ATOM 1139 C C . ILE A 1 150 ? -3.87663 -18.83749 26.43596 1.000 96.26947 150 ILE A C 1
ATOM 1140 O O . ILE A 1 150 ? -4.07491 -19.80877 27.17651 1.000 109.46174 150 ILE A O 1
ATOM 1145 N N . GLU A 1 151 ? -2.83984 -18.78346 25.59595 1.000 89.07386 151 GLU A N 1
ATOM 1146 C CA . GLU A 1 151 ? -1.79850 -19.80035 25.62356 1.000 87.01143 151 GLU A CA 1
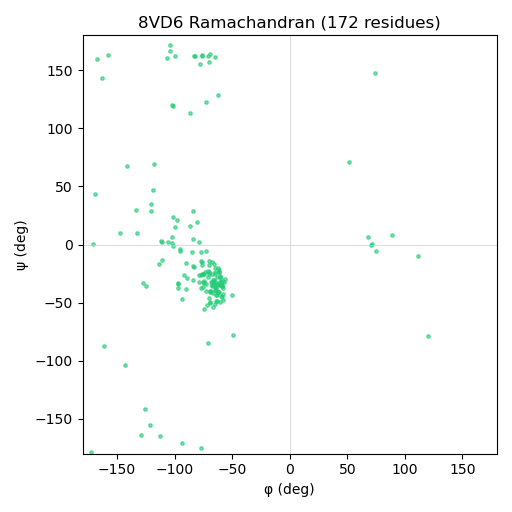ATOM 1147 C C . GLU A 1 151 ? -0.83912 -19.61618 26.79270 1.000 84.54407 151 GLU A C 1
ATOM 1148 O O . GLU A 1 151 ? -0.10083 -20.55042 27.12181 1.000 79.08000 151 GLU A O 1
ATOM 1154 N N . GLU A 1 152 ? -0.84762 -18.43794 27.44269 1.000 81.94158 152 GLU A N 1
ATOM 1155 C CA . GLU A 1 152 ? 0.03660 -18.13601 28.56741 1.000 77.48489 152 GLU A CA 1
ATOM 1156 C C . GLU A 1 152 ? -0.75873 -17.32797 29.59876 1.000 74.78953 152 GLU A C 1
ATOM 1157 O O . GLU A 1 152 ? -0.51741 -16.14603 29.83661 1.000 82.12605 152 GLU A O 1
ATOM 1163 N N . GLY A 1 153 ? -1.74255 -17.97874 30.21661 1.000 75.31909 153 GLY A N 1
ATOM 1164 C CA . GLY A 1 153 ? -2.54642 -17.36609 31.25038 1.000 84.72116 153 GLY A CA 1
ATOM 1165 C C . GLY A 1 153 ? -2.09281 -17.85110 32.61267 1.000 83.77209 153 GLY A C 1
ATOM 1166 O O . GLY A 1 153 ? -2.12408 -19.05096 32.89599 1.000 92.45549 153 GLY A O 1
ATOM 1167 N N . LYS A 1 154 ? -1.67074 -16.90918 33.45464 1.000 69.21515 154 LYS A N 1
ATOM 1168 C CA . LYS A 1 154 ? -0.85984 -17.29838 34.59892 1.000 81.91360 154 LYS A CA 1
ATOM 1169 C C . LYS A 1 154 ? -0.63730 -16.22013 35.65396 1.000 97.21869 154 LYS A C 1
ATOM 1170 O O . LYS A 1 154 ? 0.49185 -16.07520 36.12934 1.000 100.95692 154 LYS A O 1
ATOM 1176 N N . THR A 1 155 ? -1.65889 -15.45422 36.03909 1.000 96.68798 155 THR A N 1
ATOM 1177 C CA . THR A 1 155 ? -1.44354 -14.51565 37.13834 1.000 80.96920 155 THR A CA 1
ATOM 1178 C C . THR A 1 155 ? -2.75519 -14.13169 37.80560 1.000 77.92981 155 THR A C 1
ATOM 1179 O O . THR A 1 155 ? -3.84249 -14.31973 37.25393 1.000 92.22682 155 THR A O 1
ATOM 1183 N N . ALA A 1 156 ? -2.61964 -13.57242 39.01231 1.000 65.68175 156 ALA A N 1
ATOM 1184 C CA . ALA A 1 156 ? -3.75333 -12.96500 39.70114 1.000 82.34591 156 ALA A CA 1
ATOM 1185 C C . ALA A 1 156 ? -4.15305 -11.65573 39.03768 1.000 90.55432 156 ALA A C 1
ATOM 1186 O O . ALA A 1 156 ? -5.32471 -11.44419 38.70156 1.000 83.49704 156 ALA A O 1
ATOM 1188 N N . GLU A 1 157 ? -3.18519 -10.76084 38.84710 1.000 90.78370 157 GLU A N 1
ATOM 1189 C CA . GLU A 1 157 ? -3.48886 -9.46041 38.26532 1.000 83.23725 157 GLU A CA 1
ATOM 1190 C C . GLU A 1 157 ? -2.35126 -8.90102 37.41813 1.000 80.87991 157 GLU A C 1
ATOM 1191 O O . GLU A 1 157 ? -2.43052 -7.73116 37.02813 1.000 72.24264 157 GLU A O 1
ATOM 1197 N N . GLU A 1 158 ? -1.30236 -9.67213 37.11667 1.000 92.26198 158 GLU A N 1
ATOM 1198 C CA . GLU A 1 158 ? -0.23542 -9.17565 36.25324 1.000 92.49948 158 GLU A CA 1
ATOM 1199 C C . GLU A 1 158 ? -0.46756 -9.50744 34.78518 1.000 77.23370 158 GLU A C 1
ATOM 1200 O O . GLU A 1 158 ? 0.02376 -8.78275 33.91363 1.000 67.04586 158 GLU A O 1
ATOM 1206 N N . ILE A 1 159 ? -1.21568 -10.57087 34.48314 1.000 69.64683 159 ILE A N 1
ATOM 1207 C CA . ILE A 1 159 ? -1.76212 -10.73904 33.14049 1.000 69.82776 159 ILE A CA 1
ATOM 1208 C C . ILE A 1 159 ? -2.88467 -9.72370 32.99591 1.000 71.00647 159 ILE A C 1
ATOM 1209 O O . ILE A 1 159 ? -3.48175 -9.58003 31.92365 1.000 82.83417 159 ILE A O 1
ATOM 1214 N N . ALA A 1 160 ? -3.18505 -9.02620 34.09286 1.000 64.79928 160 ALA A N 1
ATOM 1215 C CA . ALA A 1 160 ? -4.07661 -7.88158 34.08423 1.000 82.20164 160 ALA A CA 1
ATOM 1216 C C . ALA A 1 160 ? -3.37883 -6.56824 34.40737 1.000 75.46595 160 ALA A C 1
ATOM 1217 O O . ALA A 1 160 ? -3.94812 -5.50978 34.13469 1.000 77.29874 160 ALA A O 1
ATOM 1219 N N . GLU A 1 161 ? -2.17161 -6.60614 34.98182 1.000 70.52891 161 GLU A N 1
ATOM 1220 C CA . GLU A 1 161 ? -1.39984 -5.38019 35.17263 1.000 76.97119 161 GLU A CA 1
ATOM 1221 C C . GLU A 1 161 ? -0.76471 -4.92831 33.86506 1.000 79.10835 161 GLU A C 1
ATOM 1222 O O . GLU A 1 161 ? -0.68441 -3.72511 33.59148 1.000 70.06635 161 GLU A O 1
ATOM 1228 N N . ILE A 1 162 ? -0.30011 -5.88341 33.05444 1.000 82.54330 162 ILE A N 1
ATOM 1229 C CA . ILE A 1 162 ? 0.11696 -5.57690 31.69054 1.000 75.97907 162 ILE A CA 1
ATOM 1230 C C . ILE A 1 162 ? -1.05137 -5.00309 30.90218 1.000 70.04463 162 ILE A C 1
ATOM 1231 O O . ILE A 1 162 ? -0.85843 -4.21201 29.97006 1.000 66.78191 162 ILE A O 1
ATOM 1236 N N . LEU A 1 163 ? -2.27915 -5.36931 31.27502 1.000 61.92852 163 LEU A N 1
ATOM 1237 C CA . LEU A 1 163 ? -3.48527 -4.91375 30.59678 1.000 59.49829 163 LEU A CA 1
ATOM 1238 C C . LEU A 1 163 ? -4.41201 -4.15147 31.54010 1.000 59.25783 163 LEU A C 1
ATOM 1239 O O . LEU A 1 163 ? -5.63577 -4.24286 31.42623 1.000 59.33896 163 LEU A O 1
ATOM 1244 N N . GLY A 1 164 ? -3.84460 -3.40392 32.48435 1.000 68.68898 164 GLY A N 1
ATOM 1245 C CA . GLY A 1 164 ? -4.64810 -2.52710 33.31331 1.000 72.24039 164 GLY A CA 1
ATOM 1246 C C . GLY A 1 164 ? -4.61180 -2.79368 34.80508 1.000 81.60364 164 GLY A C 1
ATOM 1247 O O . GLY A 1 164 ? -3.92012 -2.08811 35.54617 1.000 81.41631 164 GLY A O 1
ATOM 1248 N N . LEU A 1 165 ? -5.36129 -3.79945 35.26562 1.000 78.45286 165 LEU A N 1
ATOM 1249 C CA . LEU A 1 165 ? -5.60360 -3.94502 36.69749 1.000 79.05560 165 LEU A CA 1
ATOM 1250 C C . LEU A 1 165 ? -5.64428 -5.39379 37.17606 1.000 73.50049 165 LEU A C 1
ATOM 1251 O O . LEU A 1 165 ? -4.59608 -6.02757 37.33261 1.000 83.22617 165 LEU A O 1
ATOM 1256 N N . SER A 1 166 ? -6.84067 -5.91464 37.43218 1.000 70.64727 166 SER A N 1
ATOM 1257 C CA . SER A 1 166 ? -7.00299 -7.19764 38.10937 1.000 88.70111 166 SER A CA 1
ATOM 1258 C C . SER A 1 166 ? -7.95323 -8.08798 37.31016 1.000 68.74702 166 SER A C 1
ATOM 1259 O O . SER A 1 166 ? -8.23472 -7.85550 36.12757 1.000 67.79514 166 SER A O 1
ATOM 1262 N N . VAL A 1 167 ? -8.45512 -9.14020 37.96365 1.000 66.48699 167 VAL A N 1
ATOM 1263 C CA . VAL A 1 167 ? -9.38801 -10.06053 37.32618 1.000 70.58146 167 VAL A CA 1
ATOM 1264 C C . VAL A 1 167 ? -10.66392 -9.35881 36.89851 1.000 71.83989 167 VAL A C 1
ATOM 1265 O O . VAL A 1 167 ? -11.37500 -9.86079 36.02436 1.000 67.65133 167 VAL A O 1
ATOM 1269 N N . ASP A 1 168 ? -10.98040 -8.21124 37.50718 1.000 79.01962 168 ASP A N 1
ATOM 1270 C CA . ASP A 1 168 ? -12.11353 -7.40918 37.05594 1.000 84.26317 168 ASP A CA 1
ATOM 1271 C C . ASP A 1 168 ? -12.05312 -7.17499 35.55191 1.000 95.41206 168 ASP A C 1
ATOM 1272 O O . ASP A 1 168 ? -13.06656 -7.29125 34.85396 1.000 104.23101 168 ASP A O 1
ATOM 1277 N N . GLU A 1 169 ? -10.86533 -6.86516 35.03059 1.000 91.62381 169 GLU A N 1
ATOM 1278 C CA . GLU A 1 169 ? -10.71278 -6.73227 33.58646 1.000 82.59868 169 GLU A CA 1
ATOM 1279 C C . GLU A 1 169 ? -10.76875 -8.09277 32.90338 1.000 79.92232 169 GLU A C 1
ATOM 1280 O O . GLU A 1 169 ? -11.39675 -8.23801 31.84868 1.000 78.41266 169 GLU A O 1
ATOM 1286 N N . ILE A 1 170 ? -10.14633 -9.10732 33.50436 1.000 81.33575 170 ILE A N 1
ATOM 1287 C CA . ILE A 1 170 ? -10.08915 -10.44501 32.92224 1.000 77.98006 170 ILE A CA 1
ATOM 1288 C C . ILE A 1 170 ? -11.36489 -11.20280 33.27452 1.000 79.53085 170 ILE A C 1
ATOM 1289 O O . ILE A 1 170 ? -11.36352 -12.43315 33.39417 1.000 87.50602 170 ILE A O 1
ATOM 1294 N N . LYS A 1 171 ? -12.46132 -10.46840 33.45429 1.000 77.58229 171 LYS A N 1
ATOM 1295 C CA . LYS A 1 171 ? -13.77552 -11.06799 33.64548 1.000 87.34077 171 LYS A CA 1
ATOM 1296 C C . LYS A 1 171 ? -14.75947 -10.46364 32.65374 1.000 87.09835 171 LYS A C 1
ATOM 1297 O O . LYS A 1 171 ? -15.68266 -11.14092 32.19084 1.000 85.42382 171 LYS A O 1
ATOM 1303 N N . GLU A 1 172 ? -14.56698 -9.18572 32.32321 1.000 81.96970 172 GLU A N 1
ATOM 1304 C CA . GLU A 1 172 ? -15.38499 -8.53728 31.30782 1.000 80.11481 172 GLU A CA 1
ATOM 1305 C C . GLU A 1 172 ? -14.89142 -8.81558 29.89554 1.000 76.55723 172 GLU A C 1
ATOM 1306 O O . GLU A 1 172 ? -15.65879 -8.65072 28.94091 1.000 60.56094 172 GLU A O 1
ATOM 1312 N N . LEU A 1 173 ? -13.63483 -9.23142 29.74523 1.000 77.92863 173 LEU A N 1
ATOM 1313 C CA . LEU A 1 173 ? -13.03809 -9.49879 28.44574 1.000 66.34550 173 LEU A CA 1
ATOM 1314 C C . LEU A 1 173 ? -12.87695 -10.98744 28.16772 1.000 81.97696 173 LEU A C 1
ATOM 1315 O O . LEU A 1 173 ? -12.35006 -11.35146 27.10948 1.000 82.22479 173 LEU A O 1
ATOM 1320 N N . ILE A 1 174 ? -13.31835 -11.84929 29.08139 1.000 84.13496 174 ILE A N 1
ATOM 1321 C CA . ILE A 1 174 ? -13.21927 -13.29483 28.90355 1.000 86.62203 174 ILE A CA 1
ATOM 1322 C C . ILE A 1 174 ? -14.09179 -13.95624 29.95949 1.000 89.08797 174 ILE A C 1
ATOM 1323 O O . ILE A 1 174 ? -14.42318 -13.34125 30.97909 1.000 81.63199 174 ILE A O 1
ATOM 1328 N N . GLY A 1 175 ? -14.47272 -15.21024 29.71503 1.000 99.15648 175 GLY A N 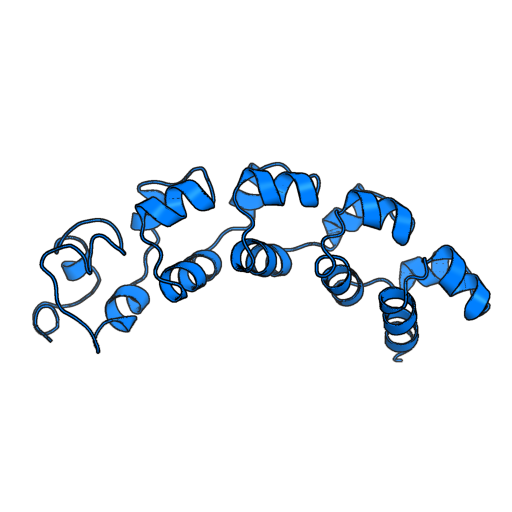1
ATOM 1329 C CA . GLY A 1 175 ? -15.31227 -15.94271 30.63811 1.000 96.02307 175 GLY A CA 1
ATOM 1330 C C . GLY A 1 175 ? -14.54792 -16.45533 31.84417 1.000 92.38946 175 GLY A C 1
ATOM 1331 O O . GLY A 1 175 ? -13.36284 -16.18478 32.03903 1.000 89.07342 175 GLY A O 1
ATOM 1332 N N . GLU A 1 176 ? -15.25827 -17.21854 32.67577 1.000 92.42564 176 GLU A N 1
ATOM 1333 C CA . GLU A 1 176 ? -14.65413 -17.78977 33.87309 1.000 103.98846 176 GLU A CA 1
ATOM 1334 C C . GLU A 1 176 ? -14.02583 -19.15113 33.62318 1.000 97.98670 176 GLU A C 1
ATOM 1335 O O . GLU A 1 176 ? -13.06744 -19.51580 34.31443 1.000 96.33641 176 GLU A O 1
ATOM 1341 N N . GLU A 1 177 ? -14.54462 -19.91633 32.65886 1.000 96.35597 177 GLU A N 1
ATOM 1342 C CA . GLU A 1 177 ? -13.88995 -21.16785 32.29455 1.000 111.39378 177 GLU A CA 1
ATOM 1343 C C . GLU A 1 177 ? -12.51132 -20.91729 31.70364 1.000 104.83508 177 GLU A C 1
ATOM 1344 O O . GLU A 1 177 ? -11.63539 -21.78774 31.77341 1.000 97.36970 177 GLU A O 1
ATOM 1350 N N . GLU A 1 178 ? -12.29911 -19.73756 31.12612 1.000 103.19729 178 GLU A N 1
ATOM 1351 C CA . GLU A 1 178 ? -11.00262 -19.34423 30.59996 1.000 103.27489 178 GLU A CA 1
ATOM 1352 C C . GLU A 1 178 ? -10.26569 -18.38044 31.52239 1.000 102.05034 178 GLU A C 1
ATOM 1353 O O . GLU A 1 178 ? -9.21025 -17.86206 31.14434 1.000 90.82116 178 GLU A O 1
ATOM 1359 N N . ILE A 1 179 ? -10.79848 -18.12360 32.72001 1.000 113.32224 179 ILE A N 1
ATOM 1360 C CA . ILE A 1 179 ? -10.00309 -17.45312 33.74368 1.000 114.21522 179 ILE A CA 1
ATOM 1361 C C . ILE A 1 179 ? -8.86752 -18.36156 34.19607 1.000 106.33690 179 ILE A C 1
ATOM 1362 O O . ILE A 1 179 ? -7.75222 -17.90088 34.47144 1.000 108.71460 179 ILE A O 1
ATOM 1367 N N . LYS A 1 180 ? -9.12289 -19.66384 34.24859 1.000 99.42473 180 LYS A N 1
ATOM 1368 C CA . LYS A 1 180 ? -8.12588 -20.66632 34.60938 1.000 93.80495 180 LYS A CA 1
ATOM 1369 C C . LYS A 1 180 ? -7.93617 -21.60490 33.42016 1.000 92.36640 180 LYS A C 1
ATOM 1370 O O . LYS A 1 180 ? -8.32909 -22.77412 33.46657 1.000 89.30205 180 LYS A O 1
ATOM 1376 N N . LYS A 1 181 ? -7.34003 -21.08783 32.35112 1.000 90.69432 181 LYS A N 1
ATOM 1377 C CA . LYS A 1 181 ? -7.09587 -21.88801 31.15776 1.000 80.19585 181 LYS A CA 1
ATOM 1378 C C . LYS A 1 181 ? -5.76236 -21.51160 30.52236 1.000 81.69491 181 LYS A C 1
ATOM 1379 O O . LYS A 1 181 ? -5.04550 -22.37178 30.01178 1.000 91.66143 181 LYS A O 1
#

Sequence (174 aa):
EELRREVRELIEEGKTAEEIAEILGLSVDEIKELIGRREVRELIEEGKTAEEIAEILGLSVDEIKELIGRREVRELIEEGKTAEEIAEILGLSVDEIKELIGRREVRELIEEGKTAEEIAEILGLSVDEIKELIGRREVRELIEEGKTAEEIAEILGLSVDEIKELIGEEEIKK

Foldseek 3Di:
DVVLVVQLVVVLVPAALCVSCVVVVHDLVVSVVSDALVSVVSCVVVVQAVVNNCVRSVPDLVVVVVRDALVVLLVCLLPQAFQVRNCRSSVHHSVVSVVSDALVSVVVCLVVVAAQVRNCRRNDDHDCNQLVRDALVSLVVCLVPQDDQCVSPRSNPGGCVSVPVSHPDVSNPD